Protein AF-A0A938TC46-F1 (afdb_monomer_lite)

pLDDT: mean 76.19, std 16.04, range [25.31, 95.25]

Sequence (227 aa):
MLHRVAMEDQAMTGIHCSDNRPDPPVTYDVRPIGWVRCDQQWPFDAPRQPGLLDNRATIEILPLYSQALTGLEEFSRIWIVFVFHNATEKLVIRPPRLASGSVGAFASRSPHRPNRLGISSVRLAFLAEQGVLGFLGFLRHQLSFLPDDTERKRVEKAGDREWVISYRTWRCRYTVDFENRICSVTDVFSGWNAAELGEGSEDPWEDKALHREYCRRFTSSTGDTKE

Radius of gyration: 22.85 Å; chains: 1; bounding box: 59×42×71 Å

Structure (mmCIF, N/CA/C/O backbone):
data_AF-A0A938TC46-F1
#
_entry.id   AF-A0A938TC46-F1
#
loop_
_atom_site.group_PDB
_atom_site.id
_atom_site.type_symbol
_atom_site.label_atom_id
_atom_site.label_alt_id
_atom_site.label_comp_id
_atom_site.label_asym_id
_atom_site.label_entity_id
_atom_site.label_seq_id
_atom_site.pdbx_PDB_ins_code
_atom_site.Cartn_x
_atom_site.Cartn_y
_atom_site.Cartn_z
_atom_site.occupancy
_atom_site.B_iso_or_equiv
_atom_site.auth_seq_id
_atom_site.auth_comp_id
_atom_site.auth_asym_id
_atom_site.auth_atom_id
_atom_site.pdbx_PDB_model_num
ATOM 1 N N . MET A 1 1 ? 21.355 -7.481 -35.649 1.00 56.41 1 MET A N 1
ATOM 2 C CA . MET A 1 1 ? 21.708 -8.808 -35.092 1.00 56.41 1 MET A CA 1
ATOM 3 C C . MET A 1 1 ? 20.986 -8.958 -33.759 1.00 56.41 1 MET A C 1
ATOM 5 O O . MET A 1 1 ? 20.966 -7.996 -33.004 1.00 56.41 1 MET A O 1
ATOM 9 N N . LEU A 1 2 ? 20.331 -10.094 -33.501 1.00 69.56 2 LEU A N 1
ATOM 10 C CA . LEU A 1 2 ? 19.609 -10.344 -32.246 1.00 69.56 2 LEU A CA 1
ATOM 11 C C . LEU A 1 2 ? 20.536 -11.025 -31.235 1.00 69.56 2 LEU A C 1
ATOM 13 O O . LEU A 1 2 ? 21.235 -11.972 -31.589 1.00 69.56 2 LEU A O 1
ATOM 17 N N . HIS A 1 3 ? 20.493 -10.587 -29.979 1.00 75.81 3 HIS A N 1
ATOM 18 C CA . HIS A 1 3 ? 21.207 -11.229 -28.876 1.00 75.81 3 HIS A CA 1
ATOM 19 C C . HIS A 1 3 ? 20.243 -12.143 -28.109 1.00 75.81 3 HIS A C 1
ATOM 21 O O . HIS A 1 3 ? 19.130 -11.731 -27.782 1.00 75.81 3 HIS A O 1
ATOM 27 N N . ARG A 1 4 ? 20.644 -13.395 -27.855 1.00 75.75 4 ARG A N 1
ATOM 28 C CA . ARG A 1 4 ? 19.852 -14.392 -27.115 1.00 75.75 4 ARG A CA 1
ATOM 29 C C . ARG A 1 4 ? 20.537 -14.702 -25.786 1.00 75.75 4 ARG A C 1
ATOM 31 O O . ARG A 1 4 ? 21.753 -14.855 -25.754 1.00 75.75 4 ARG A O 1
ATOM 38 N N . VAL A 1 5 ? 19.750 -14.813 -24.721 1.00 72.38 5 VAL A N 1
ATOM 39 C CA . VAL A 1 5 ? 20.200 -15.250 -23.393 1.00 72.38 5 VAL A CA 1
ATOM 40 C C . VAL A 1 5 ? 19.374 -16.478 -23.034 1.00 72.38 5 VAL A C 1
ATOM 42 O O . VAL A 1 5 ? 18.147 -16.399 -23.036 1.00 72.38 5 VAL A O 1
ATOM 45 N N . ALA A 1 6 ? 20.032 -17.612 -22.798 1.00 75.31 6 ALA A N 1
ATOM 46 C CA . ALA A 1 6 ? 19.359 -18.812 -22.315 1.00 75.31 6 ALA A CA 1
ATOM 47 C C . ALA A 1 6 ? 18.966 -18.613 -20.844 1.00 75.31 6 ALA A C 1
ATOM 49 O O . ALA A 1 6 ? 19.738 -18.047 -20.070 1.00 75.31 6 ALA A O 1
ATOM 50 N N . MET A 1 7 ? 17.762 -19.045 -20.478 1.00 70.38 7 MET A N 1
ATOM 51 C CA . MET A 1 7 ? 17.242 -18.978 -19.113 1.00 70.38 7 MET A CA 1
ATOM 52 C C . MET A 1 7 ? 16.751 -20.369 -18.713 1.00 70.38 7 MET A C 1
ATOM 54 O O . MET A 1 7 ? 16.071 -21.022 -19.501 1.00 70.38 7 MET A O 1
ATOM 58 N N . GLU A 1 8 ? 17.083 -20.796 -17.498 1.00 65.81 8 GLU A N 1
ATOM 59 C CA . GLU A 1 8 ? 16.602 -22.036 -16.887 1.00 65.81 8 GLU A CA 1
ATOM 60 C C . GLU A 1 8 ? 15.893 -21.661 -15.585 1.00 65.81 8 GLU A C 1
ATOM 62 O O . GLU A 1 8 ? 16.534 -21.214 -14.637 1.00 65.81 8 GLU A O 1
ATOM 67 N N . ASP A 1 9 ? 14.564 -21.773 -15.553 1.00 60.62 9 ASP A N 1
ATOM 68 C CA . ASP A 1 9 ? 13.786 -21.562 -14.331 1.00 60.62 9 ASP A CA 1
ATOM 69 C C . ASP A 1 9 ? 12.471 -22.356 -14.382 1.00 60.62 9 ASP A C 1
ATOM 71 O O . ASP A 1 9 ? 11.787 -22.396 -15.407 1.00 60.62 9 ASP A O 1
ATOM 75 N N . GLN A 1 10 ? 12.106 -22.970 -13.255 1.00 53.16 10 GLN A N 1
ATOM 76 C CA . GLN A 1 10 ? 10.830 -23.661 -13.056 1.00 53.16 10 GLN A CA 1
ATOM 77 C C . GLN A 1 10 ? 9.651 -22.683 -12.870 1.00 53.16 10 GLN A C 1
ATOM 79 O O . GLN A 1 10 ? 8.497 -23.103 -12.922 1.00 53.16 10 GLN A O 1
ATOM 84 N N . ALA A 1 11 ? 9.914 -21.382 -12.692 1.00 55.09 11 ALA A N 1
ATOM 85 C CA . ALA A 1 11 ? 8.907 -20.345 -12.448 1.00 55.09 11 ALA A CA 1
ATOM 86 C C . ALA A 1 11 ? 8.342 -19.650 -13.712 1.00 55.09 11 ALA A C 1
ATOM 88 O O . ALA A 1 11 ? 7.563 -18.702 -13.589 1.00 55.09 11 ALA A O 1
ATOM 89 N N . MET A 1 12 ? 8.687 -20.109 -14.925 1.00 57.91 12 MET A N 1
ATOM 90 C CA . MET A 1 12 ? 8.234 -19.560 -16.223 1.00 57.91 12 MET A CA 1
ATOM 91 C C . MET A 1 12 ? 6.750 -19.869 -16.530 1.00 57.91 12 MET A C 1
ATOM 93 O O . MET A 1 12 ? 6.405 -20.436 -17.565 1.00 57.91 12 MET A O 1
ATOM 97 N N . THR A 1 13 ? 5.844 -19.521 -15.620 1.00 55.53 13 THR A N 1
ATOM 98 C CA . THR A 1 13 ? 4.399 -19.751 -15.773 1.00 55.53 13 THR A CA 1
ATOM 99 C C . THR A 1 13 ? 3.736 -18.596 -16.536 1.00 55.53 13 THR A C 1
ATOM 101 O O . THR A 1 13 ? 4.059 -17.430 -16.324 1.00 55.53 13 THR A O 1
ATOM 104 N N . GLY A 1 14 ? 2.827 -18.905 -17.469 1.00 56.69 14 GLY A N 1
ATOM 105 C CA . GLY A 1 14 ? 2.045 -17.904 -18.218 1.00 56.69 14 GLY A CA 1
ATOM 106 C C . GLY A 1 14 ? 2.754 -17.209 -19.393 1.00 56.69 14 GLY A C 1
ATOM 107 O O . GLY A 1 14 ? 2.145 -16.373 -20.058 1.00 56.69 14 GLY A O 1
ATOM 108 N N . ILE A 1 15 ? 4.013 -17.548 -19.694 1.00 68.31 15 ILE A N 1
ATOM 109 C CA . ILE A 1 15 ? 4.722 -17.039 -20.878 1.00 68.31 15 ILE A CA 1
ATOM 110 C C . ILE A 1 15 ? 4.418 -17.953 -22.068 1.00 68.31 15 ILE A C 1
ATOM 112 O O . ILE A 1 15 ? 4.899 -19.082 -22.138 1.00 68.31 15 ILE A O 1
ATOM 116 N N . HIS A 1 16 ? 3.635 -17.458 -23.026 1.00 64.00 16 HIS A N 1
ATOM 117 C CA . HIS A 1 16 ? 3.401 -18.152 -24.291 1.00 64.00 16 HIS A CA 1
ATOM 118 C C . HIS A 1 16 ? 4.479 -17.779 -25.310 1.00 64.00 16 HIS A C 1
ATOM 120 O O . HIS A 1 16 ? 4.561 -16.638 -25.769 1.00 64.00 16 HIS A O 1
ATOM 126 N N . CYS A 1 17 ? 5.297 -18.756 -25.692 1.00 65.50 17 CYS A N 1
ATOM 127 C CA . CYS A 1 17 ? 6.233 -18.604 -26.796 1.00 65.50 17 CYS A CA 1
ATOM 128 C C . CYS A 1 17 ? 5.471 -18.737 -28.118 1.00 65.50 17 CYS A C 1
ATOM 130 O O . CYS A 1 17 ? 4.933 -19.800 -28.417 1.00 65.50 17 CYS A O 1
ATOM 132 N N . SER A 1 18 ? 5.436 -17.666 -28.910 1.00 66.50 18 SER A N 1
ATOM 133 C CA . SER A 1 18 ? 5.064 -17.749 -30.322 1.00 66.50 18 SER A CA 1
ATOM 134 C C . SER A 1 18 ? 6.284 -17.436 -31.179 1.00 66.50 18 SER A C 1
ATOM 136 O O . SER A 1 18 ? 7.048 -16.511 -30.885 1.00 66.50 18 SER A O 1
ATOM 138 N N . ASP A 1 19 ? 6.468 -18.209 -32.246 1.00 65.94 19 ASP A N 1
ATOM 139 C CA . ASP A 1 19 ? 7.528 -17.959 -33.227 1.00 65.94 19 ASP A CA 1
ATOM 140 C C . ASP A 1 19 ? 7.218 -16.740 -34.109 1.00 65.94 19 ASP A C 1
ATOM 142 O O . ASP A 1 19 ? 8.100 -16.211 -34.788 1.00 65.94 19 ASP A O 1
ATOM 146 N N . ASN A 1 20 ? 5.976 -16.248 -34.062 1.00 67.38 20 ASN A N 1
ATOM 147 C CA . ASN A 1 20 ? 5.504 -15.142 -34.875 1.00 67.38 20 ASN A CA 1
ATOM 148 C C . ASN A 1 20 ? 5.781 -13.805 -34.174 1.00 67.38 20 ASN A C 1
ATOM 150 O O . ASN A 1 20 ? 4.955 -13.273 -33.432 1.00 67.38 20 ASN A O 1
ATOM 154 N N . ARG A 1 21 ? 6.990 -13.276 -34.377 1.00 68.56 21 ARG A N 1
ATOM 155 C CA . ARG A 1 21 ? 7.379 -11.961 -33.857 1.00 68.56 21 ARG A CA 1
ATOM 156 C C . ARG A 1 21 ? 6.932 -10.874 -34.833 1.00 68.56 21 ARG A C 1
ATOM 158 O O . ARG A 1 21 ? 7.340 -10.934 -35.991 1.00 68.56 21 ARG A O 1
ATOM 165 N N . PRO A 1 22 ? 6.155 -9.874 -34.389 1.00 72.00 22 PRO A N 1
ATOM 166 C CA . PRO A 1 22 ? 5.849 -8.720 -35.221 1.00 72.00 22 PRO A CA 1
ATOM 167 C C . PRO A 1 22 ? 7.138 -8.006 -35.649 1.00 72.00 22 PRO A C 1
ATOM 169 O O . PRO A 1 22 ? 7.991 -7.720 -34.803 1.00 72.00 22 PRO A O 1
ATOM 172 N N . ASP A 1 23 ? 7.262 -7.722 -36.945 1.00 78.25 23 ASP A N 1
ATOM 173 C CA . ASP A 1 23 ? 8.303 -6.871 -37.524 1.00 78.25 23 ASP A CA 1
ATOM 174 C C . ASP A 1 23 ? 7.618 -5.798 -38.396 1.00 78.25 23 ASP A C 1
ATOM 176 O O . ASP A 1 23 ? 6.956 -6.158 -39.375 1.00 78.25 23 ASP A O 1
ATOM 180 N N . PRO A 1 24 ? 7.685 -4.500 -38.039 1.00 81.38 24 PRO A N 1
ATOM 181 C CA . PRO A 1 24 ? 8.438 -3.923 -36.924 1.00 81.38 24 PRO A CA 1
ATOM 182 C C . PRO A 1 24 ? 7.874 -4.293 -35.537 1.00 81.38 24 PRO A C 1
ATOM 184 O O . PRO A 1 24 ? 6.719 -4.718 -35.424 1.00 81.38 24 PRO A O 1
ATOM 187 N N . PRO A 1 25 ? 8.665 -4.109 -34.459 1.00 81.88 25 PRO A N 1
ATOM 188 C CA . PRO A 1 25 ? 8.194 -4.308 -33.094 1.00 81.88 25 PRO A CA 1
ATOM 189 C C . PRO A 1 25 ? 6.938 -3.481 -32.810 1.00 81.88 25 PRO A C 1
ATOM 191 O O . PRO A 1 25 ? 6.885 -2.288 -33.109 1.00 81.88 25 PRO A O 1
ATOM 194 N N . VAL A 1 26 ? 5.940 -4.108 -32.189 1.00 84.81 26 VAL A N 1
ATOM 195 C CA . VAL A 1 26 ? 4.721 -3.420 -31.755 1.00 84.81 26 VAL A CA 1
ATOM 196 C C . VAL A 1 26 ? 5.005 -2.645 -30.471 1.00 84.81 26 VAL A C 1
ATOM 198 O O . VAL A 1 26 ? 5.507 -3.204 -29.493 1.00 84.81 26 VAL A O 1
ATOM 201 N N . THR A 1 27 ? 4.648 -1.363 -30.469 1.00 87.38 27 THR A N 1
ATOM 202 C CA . THR A 1 27 ? 4.634 -0.532 -29.262 1.00 87.38 27 THR A CA 1
ATOM 203 C C . THR A 1 27 ? 3.353 -0.788 -28.476 1.00 87.38 27 THR A C 1
ATOM 205 O O . THR A 1 27 ? 2.265 -0.820 -29.047 1.00 87.38 27 THR A O 1
ATOM 208 N N . TYR A 1 28 ? 3.484 -0.932 -27.158 1.00 88.00 28 TYR A N 1
ATOM 209 C CA . TYR A 1 28 ? 2.355 -1.055 -26.242 1.00 88.00 28 TYR A CA 1
ATOM 210 C C . TYR A 1 28 ? 2.278 0.175 -25.343 1.00 88.00 28 TYR A C 1
ATOM 212 O O . TYR A 1 28 ? 3.249 0.511 -24.661 1.00 88.00 28 TYR A O 1
ATOM 220 N N . ASP A 1 29 ? 1.110 0.808 -25.306 1.00 90.31 29 ASP A N 1
ATOM 221 C CA . ASP A 1 29 ? 0.848 1.923 -24.402 1.00 90.31 29 ASP A CA 1
ATOM 222 C C . ASP A 1 29 ? 0.466 1.412 -23.011 1.00 90.31 29 ASP A C 1
ATOM 224 O O . ASP A 1 29 ? -0.471 0.628 -22.848 1.00 90.31 29 ASP A O 1
ATOM 228 N N . VAL A 1 30 ? 1.162 1.902 -21.984 1.00 89.88 30 VAL A N 1
ATOM 229 C CA . VAL A 1 30 ? 0.834 1.618 -20.582 1.00 89.88 30 VAL A CA 1
ATOM 230 C C . VAL A 1 30 ? 0.002 2.768 -20.032 1.00 89.88 30 VAL A C 1
ATOM 232 O O . VAL A 1 30 ? 0.510 3.867 -19.809 1.00 89.88 30 VAL A O 1
ATOM 235 N N . ARG A 1 31 ? -1.287 2.514 -19.794 1.00 91.81 31 ARG A N 1
ATOM 236 C CA . ARG A 1 31 ? -2.187 3.479 -19.149 1.00 91.81 31 ARG A CA 1
ATOM 237 C C . ARG A 1 31 ? -2.123 3.308 -17.628 1.00 91.81 31 ARG A C 1
ATOM 239 O O . ARG A 1 31 ? -2.241 2.176 -17.158 1.00 91.81 31 ARG A O 1
ATOM 246 N N . PRO A 1 32 ? -1.943 4.386 -16.847 1.00 91.94 32 PRO A N 1
ATOM 247 C CA . PRO A 1 32 ? -1.925 4.279 -15.394 1.00 91.94 32 PRO A CA 1
ATOM 248 C C . PRO A 1 32 ? -3.291 3.822 -14.867 1.00 91.94 32 PRO A C 1
ATOM 250 O O . PRO A 1 32 ? -4.334 4.293 -15.322 1.00 91.94 32 PRO A O 1
ATOM 253 N N . ILE A 1 33 ? -3.270 2.922 -13.883 1.00 91.56 33 ILE A N 1
ATOM 254 C CA . ILE A 1 33 ? -4.470 2.449 -13.168 1.00 91.56 33 ILE A CA 1
ATOM 255 C C . ILE A 1 33 ? -4.638 3.107 -11.794 1.00 91.56 33 ILE A C 1
ATOM 257 O O . ILE A 1 33 ? -5.634 2.883 -11.110 1.00 91.56 33 ILE A O 1
ATOM 261 N N . GLY A 1 34 ? -3.658 3.909 -11.386 1.00 87.88 34 GLY A N 1
ATOM 262 C CA . GLY A 1 34 ? -3.576 4.494 -10.062 1.00 87.88 34 GLY A CA 1
ATOM 263 C C . GLY A 1 34 ? -2.221 5.139 -9.789 1.00 87.88 34 GLY A C 1
ATOM 264 O O . GLY A 1 34 ? -1.354 5.181 -10.668 1.00 87.88 34 GLY A O 1
ATOM 265 N N . TRP A 1 35 ? -2.039 5.607 -8.556 1.00 86.50 35 TRP A N 1
ATOM 266 C CA . TRP A 1 35 ? -0.830 6.277 -8.085 1.00 86.50 35 TRP A CA 1
ATOM 267 C C . TRP A 1 35 ? -0.355 5.711 -6.755 1.00 86.50 35 TRP A C 1
ATOM 269 O O . TRP A 1 35 ? -1.147 5.336 -5.898 1.00 86.50 35 TRP A O 1
ATOM 279 N N . VAL A 1 36 ? 0.963 5.691 -6.576 1.00 83.25 36 VAL A N 1
ATOM 280 C CA . VAL A 1 36 ? 1.577 5.422 -5.275 1.00 83.25 36 VAL A CA 1
ATOM 281 C C . VAL A 1 36 ? 1.713 6.751 -4.535 1.00 83.25 36 VAL A C 1
ATOM 283 O O . VAL A 1 36 ? 2.288 7.700 -5.070 1.00 83.25 36 VAL A O 1
ATOM 286 N N . ARG A 1 37 ? 1.196 6.812 -3.309 1.00 77.88 37 ARG A N 1
ATOM 287 C CA . ARG A 1 37 ? 1.385 7.903 -2.350 1.00 77.88 37 ARG A CA 1
ATOM 288 C C . ARG A 1 37 ? 2.295 7.429 -1.235 1.00 77.88 37 ARG A C 1
ATOM 290 O O . ARG A 1 37 ? 2.052 6.377 -0.656 1.00 77.88 37 ARG A O 1
ATOM 297 N N . CYS A 1 38 ? 3.331 8.194 -0.945 1.00 71.62 38 CYS A N 1
ATOM 298 C CA . CYS A 1 38 ? 4.243 7.947 0.164 1.00 71.62 38 CYS A CA 1
ATOM 299 C C . CYS A 1 38 ? 4.907 9.266 0.555 1.00 71.62 38 CYS A C 1
ATOM 301 O O . CYS A 1 38 ? 4.973 10.184 -0.266 1.00 71.62 38 CYS A O 1
ATOM 303 N N . ASP A 1 39 ? 5.437 9.336 1.773 1.00 65.50 39 ASP A N 1
ATOM 304 C CA . ASP A 1 39 ? 6.082 10.547 2.302 1.00 65.50 39 ASP A CA 1
ATOM 305 C C . ASP A 1 39 ? 7.484 10.791 1.714 1.00 65.50 39 ASP A C 1
ATOM 307 O O . ASP A 1 39 ? 8.137 11.796 1.992 1.00 65.50 39 ASP A O 1
ATOM 311 N N . GLN A 1 40 ? 7.959 9.882 0.861 1.00 62.75 40 GLN A N 1
ATOM 312 C CA . GLN A 1 40 ? 9.264 9.960 0.212 1.00 62.75 40 GLN A CA 1
ATOM 313 C C . GLN A 1 40 ? 9.200 10.948 -0.956 1.00 62.75 40 GLN A C 1
ATOM 315 O O . GLN A 1 40 ? 8.719 10.627 -2.044 1.00 62.75 40 GLN A O 1
ATOM 320 N N . GLN A 1 41 ? 9.710 12.158 -0.737 1.00 48.78 41 GLN A N 1
ATOM 321 C CA . GLN A 1 41 ? 9.694 13.222 -1.744 1.00 48.78 41 GLN A CA 1
ATOM 322 C C . GLN A 1 41 ? 10.832 13.098 -2.771 1.00 48.78 41 GLN A C 1
ATOM 324 O O . GLN A 1 41 ? 10.699 13.613 -3.883 1.00 48.78 41 GLN A O 1
ATOM 329 N N . TRP A 1 42 ? 11.919 12.374 -2.458 1.00 45.91 42 TRP A N 1
ATOM 330 C CA . TRP A 1 42 ? 13.084 12.26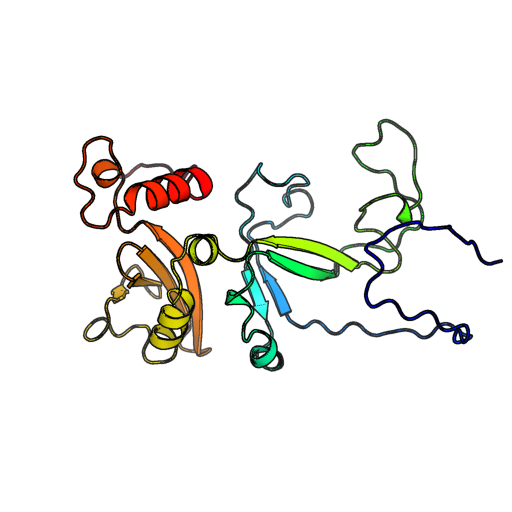6 -3.345 1.00 45.91 42 TRP A CA 1
ATOM 331 C C . TRP A 1 42 ? 13.516 10.817 -3.647 1.00 45.91 42 TRP A C 1
ATOM 333 O O . TRP A 1 42 ? 13.442 9.941 -2.787 1.00 45.91 42 TRP A O 1
ATOM 343 N N . PRO A 1 43 ? 14.084 10.532 -4.844 1.00 51.16 43 PRO A N 1
ATOM 344 C CA . PRO A 1 43 ? 14.605 9.202 -5.215 1.00 51.16 43 PRO A CA 1
ATOM 345 C C . PRO A 1 43 ? 15.739 8.663 -4.321 1.00 51.16 43 PRO A C 1
ATOM 347 O O . PRO A 1 43 ? 16.166 7.513 -4.478 1.00 51.16 43 PRO A O 1
ATOM 350 N N . PHE A 1 44 ? 16.295 9.512 -3.452 1.00 47.12 44 PHE A N 1
ATOM 351 C CA . PHE A 1 44 ? 17.289 9.148 -2.443 1.00 47.12 44 PHE A CA 1
ATOM 352 C C . PHE A 1 44 ? 16.664 8.788 -1.088 1.00 47.12 44 PHE A C 1
ATOM 354 O O . PHE A 1 44 ? 17.323 8.073 -0.335 1.00 47.12 44 PHE A O 1
ATOM 361 N N . ASP A 1 45 ? 15.411 9.185 -0.843 1.00 41.06 45 ASP A N 1
ATOM 362 C CA . ASP A 1 45 ? 14.657 8.916 0.389 1.00 41.06 45 ASP A CA 1
ATOM 363 C C . ASP A 1 45 ? 13.906 7.584 0.332 1.00 41.06 45 ASP A C 1
ATOM 365 O O . ASP A 1 45 ? 13.646 6.976 1.365 1.00 41.06 45 ASP A O 1
ATOM 369 N N . ALA A 1 46 ? 13.596 7.086 -0.871 1.00 50.25 46 ALA A N 1
ATOM 370 C CA . ALA A 1 46 ? 13.114 5.721 -1.044 1.00 50.25 46 ALA A CA 1
ATOM 371 C C . ALA A 1 46 ? 14.240 4.740 -0.661 1.00 50.25 46 ALA A C 1
ATOM 373 O O . ALA A 1 46 ? 15.269 4.669 -1.354 1.00 50.25 46 ALA A O 1
ATOM 374 N N . PRO A 1 47 ? 14.103 3.962 0.425 1.00 48.09 47 PRO A N 1
ATOM 375 C CA . PRO A 1 47 ? 15.197 3.142 0.887 1.00 48.09 47 PRO A CA 1
ATOM 376 C C . PRO A 1 47 ? 15.438 2.004 -0.087 1.00 48.09 47 PRO A C 1
ATOM 378 O O . PRO A 1 47 ? 14.561 1.250 -0.505 1.00 48.09 47 PRO A O 1
ATOM 381 N N . ARG A 1 48 ? 16.714 1.846 -0.420 1.00 52.47 48 ARG A N 1
ATOM 382 C CA . ARG A 1 48 ? 17.207 0.809 -1.331 1.00 52.47 48 ARG A CA 1
ATOM 383 C C . ARG A 1 48 ? 17.358 -0.553 -0.625 1.00 52.47 48 ARG A C 1
ATOM 385 O O . ARG A 1 48 ? 17.954 -1.475 -1.196 1.00 52.47 48 ARG A O 1
ATOM 392 N N . GLN A 1 49 ? 16.859 -0.659 0.613 1.00 44.44 49 GLN A N 1
ATOM 393 C CA . GLN A 1 49 ? 16.788 -1.845 1.472 1.00 44.44 49 GLN A CA 1
ATOM 394 C C . GLN A 1 49 ? 15.441 -1.870 2.227 1.00 44.44 49 GLN A C 1
ATOM 396 O O . GLN A 1 49 ? 15.100 -0.876 2.867 1.00 44.44 49 GLN A O 1
ATOM 401 N N . PRO A 1 50 ? 14.686 -2.984 2.196 1.00 40.44 50 PRO A N 1
ATOM 402 C CA . PRO A 1 50 ? 13.526 -3.169 3.067 1.00 40.44 50 PRO A CA 1
ATOM 403 C C . PRO A 1 50 ? 13.957 -3.142 4.544 1.00 40.44 50 PRO A C 1
ATOM 405 O O . PRO A 1 50 ? 14.882 -3.864 4.906 1.00 40.44 50 PRO A O 1
ATOM 408 N N . GLY A 1 51 ? 13.287 -2.342 5.383 1.00 39.47 51 GLY A N 1
ATOM 409 C CA . GLY A 1 51 ? 13.408 -2.410 6.850 1.00 39.47 51 GLY A CA 1
ATOM 410 C C . GLY A 1 51 ? 14.218 -1.315 7.559 1.00 39.47 51 GLY A C 1
ATOM 411 O O . GLY A 1 51 ? 14.363 -1.407 8.770 1.00 39.47 51 GLY A O 1
ATOM 412 N N . LEU A 1 52 ? 14.736 -0.297 6.856 1.00 38.31 52 LEU A N 1
ATOM 413 C CA . LEU A 1 52 ? 15.549 0.770 7.479 1.00 38.31 52 LEU A CA 1
ATOM 414 C C . LEU A 1 52 ? 14.762 2.057 7.819 1.00 38.31 52 LEU A C 1
ATOM 416 O O . LEU A 1 52 ? 15.254 2.882 8.578 1.00 38.31 52 LEU A O 1
ATOM 420 N N . LEU A 1 53 ? 13.558 2.227 7.261 1.00 43.84 53 LEU A N 1
ATOM 421 C CA . LEU A 1 53 ? 12.647 3.368 7.458 1.00 43.84 53 LEU A CA 1
ATOM 422 C C . LEU A 1 53 ? 11.188 2.882 7.351 1.00 43.84 53 LEU A C 1
ATOM 424 O O . LEU A 1 53 ? 10.943 1.857 6.700 1.00 43.84 53 LEU A O 1
ATOM 428 N N . ASP A 1 54 ? 10.239 3.605 7.957 1.00 52.19 54 ASP A N 1
ATOM 429 C CA . ASP A 1 54 ? 8.796 3.350 7.815 1.00 52.19 54 ASP A CA 1
ATOM 430 C C . ASP A 1 54 ? 8.347 3.699 6.384 1.00 52.19 54 ASP A C 1
ATOM 432 O O . ASP A 1 54 ? 8.068 4.844 6.049 1.00 52.19 54 ASP A O 1
ATOM 436 N N . ASN A 1 55 ? 8.362 2.707 5.489 1.00 56.66 55 ASN A N 1
ATOM 437 C CA . ASN A 1 55 ? 8.058 2.886 4.060 1.00 56.66 55 ASN A CA 1
ATOM 438 C C . ASN A 1 55 ? 6.607 2.560 3.758 1.00 56.66 55 ASN A C 1
ATOM 440 O O . ASN A 1 55 ? 6.307 1.754 2.870 1.00 56.66 55 ASN A O 1
ATOM 444 N N . ARG A 1 56 ? 5.709 3.143 4.544 1.00 64.06 56 ARG A N 1
ATOM 445 C CA . ARG A 1 56 ? 4.285 3.046 4.270 1.00 64.06 56 ARG A CA 1
ATOM 446 C C . ARG A 1 56 ? 3.992 3.805 2.986 1.00 64.06 56 ARG A C 1
ATOM 448 O O . ARG A 1 56 ? 4.457 4.921 2.765 1.00 64.06 56 ARG A O 1
ATOM 455 N N . ALA A 1 57 ? 3.241 3.151 2.117 1.00 68.19 57 ALA A N 1
ATOM 456 C CA . ALA A 1 57 ? 2.746 3.746 0.899 1.00 68.19 57 ALA A CA 1
ATOM 457 C C . ALA A 1 57 ? 1.306 3.294 0.691 1.00 68.19 57 ALA A C 1
ATOM 459 O O . ALA A 1 57 ? 0.974 2.127 0.911 1.00 68.19 57 ALA A O 1
ATOM 460 N N . THR A 1 58 ? 0.475 4.215 0.233 1.00 71.12 58 THR A N 1
ATOM 461 C CA . THR A 1 58 ? -0.899 3.946 -0.176 1.00 71.12 58 THR A CA 1
ATOM 462 C C . THR A 1 58 ? -0.943 3.873 -1.693 1.00 71.12 58 THR A C 1
ATOM 464 O O . THR A 1 58 ? -0.287 4.655 -2.380 1.00 71.12 58 THR A O 1
ATOM 467 N N . ILE A 1 59 ? -1.709 2.930 -2.237 1.00 79.12 59 ILE A N 1
ATOM 468 C CA . ILE A 1 59 ? -1.959 2.852 -3.677 1.00 79.12 59 ILE A CA 1
ATOM 469 C C . ILE A 1 59 ? -3.374 3.360 -3.923 1.00 79.12 59 ILE A C 1
ATOM 471 O O . ILE A 1 59 ? -4.349 2.708 -3.558 1.00 79.12 59 ILE A O 1
ATOM 475 N N . GLU A 1 60 ? -3.479 4.527 -4.543 1.00 78.25 60 GLU A N 1
ATOM 476 C CA . GLU A 1 60 ? -4.744 5.100 -4.988 1.00 78.25 60 GLU A CA 1
ATOM 477 C C . GLU A 1 60 ? -5.109 4.491 -6.336 1.00 78.25 60 GLU A C 1
ATOM 479 O O . GLU A 1 60 ? -4.453 4.770 -7.337 1.00 78.25 60 GLU A O 1
ATOM 484 N N . ILE A 1 61 ? -6.146 3.659 -6.378 1.00 80.94 61 ILE A N 1
ATOM 485 C CA . ILE A 1 61 ? -6.636 3.054 -7.619 1.00 80.94 61 ILE A CA 1
ATOM 486 C C . ILE A 1 61 ? -7.744 3.925 -8.200 1.00 80.94 61 ILE A C 1
ATOM 488 O O . ILE A 1 61 ? -8.647 4.363 -7.487 1.00 80.94 61 ILE A O 1
ATOM 492 N N . LEU A 1 62 ? -7.683 4.172 -9.509 1.00 74.62 62 LEU A N 1
ATOM 493 C CA . LEU A 1 62 ? -8.713 4.930 -10.210 1.00 74.62 62 LEU A CA 1
ATOM 494 C C . LEU A 1 62 ? -10.082 4.243 -10.047 1.00 74.62 62 LEU A C 1
ATOM 496 O O . LEU A 1 62 ? -10.165 3.025 -10.237 1.00 74.62 62 LEU A O 1
ATOM 500 N N . PRO A 1 63 ? -11.173 4.995 -9.787 1.00 70.75 63 PRO A N 1
ATOM 501 C CA . PRO A 1 63 ? -12.490 4.417 -9.499 1.00 70.75 63 PRO A CA 1
ATOM 502 C C . PRO A 1 63 ? -12.985 3.402 -10.537 1.00 70.75 63 PRO A C 1
ATOM 504 O O . PRO A 1 63 ? -13.624 2.412 -10.178 1.00 70.75 63 PRO A O 1
ATOM 507 N N . LEU A 1 64 ? -12.639 3.604 -11.813 1.00 83.25 64 LEU A N 1
ATOM 508 C CA . LEU A 1 64 ? -13.036 2.732 -12.922 1.00 83.25 64 LEU A CA 1
ATOM 509 C C . LEU A 1 64 ? -12.482 1.297 -12.812 1.00 83.25 64 LEU A C 1
ATOM 511 O O . LEU A 1 64 ? -13.049 0.384 -13.400 1.00 83.25 64 LEU A O 1
ATOM 515 N N . TYR A 1 65 ? -11.402 1.092 -12.049 1.00 78.56 65 TYR A N 1
ATOM 516 C CA . TYR A 1 65 ? -10.790 -0.220 -11.815 1.00 78.56 65 TYR A CA 1
ATOM 517 C C . TYR A 1 65 ? -11.123 -0.800 -10.431 1.00 78.56 65 TYR A C 1
ATOM 519 O O . TYR A 1 65 ? -10.610 -1.859 -10.082 1.00 78.56 65 TYR A O 1
ATOM 527 N N . SER A 1 66 ? -11.975 -0.146 -9.633 1.00 70.00 66 SER A N 1
ATOM 528 C CA . SER A 1 66 ? -12.278 -0.557 -8.249 1.00 70.00 66 SER A CA 1
ATOM 529 C C . SER A 1 66 ? -12.763 -2.007 -8.120 1.00 70.00 66 SER A C 1
ATOM 531 O O . SER A 1 66 ? -12.372 -2.701 -7.185 1.00 70.00 66 SER A O 1
ATOM 533 N N . GLN A 1 67 ? -13.547 -2.502 -9.085 1.00 65.88 67 GLN A N 1
ATOM 534 C CA . GLN A 1 67 ? -14.028 -3.888 -9.091 1.00 65.88 67 GLN A CA 1
ATOM 535 C C . GLN A 1 67 ? -12.881 -4.914 -9.130 1.00 65.88 67 GLN A C 1
ATOM 537 O O . GLN A 1 67 ? -13.014 -5.994 -8.552 1.00 65.88 67 GLN A O 1
ATOM 542 N N . ALA A 1 68 ? -11.743 -4.572 -9.745 1.00 72.38 68 ALA A N 1
ATOM 543 C CA . ALA A 1 68 ? -10.574 -5.446 -9.842 1.00 72.38 68 ALA A CA 1
ATOM 544 C C . ALA A 1 68 ? -9.854 -5.667 -8.497 1.00 72.38 68 ALA A C 1
ATOM 546 O O . ALA A 1 68 ? -8.972 -6.515 -8.417 1.00 72.38 68 ALA A O 1
ATOM 547 N N . LEU A 1 69 ? -10.229 -4.934 -7.441 1.00 68.94 69 LEU A N 1
ATOM 548 C CA . LEU A 1 69 ? -9.712 -5.128 -6.082 1.00 68.94 69 LEU A CA 1
ATOM 549 C C . LEU A 1 69 ? -10.462 -6.212 -5.295 1.00 68.94 69 LEU A C 1
ATOM 551 O O . LEU A 1 69 ? -10.094 -6.502 -4.162 1.00 68.94 69 LEU A O 1
ATOM 555 N N . THR A 1 70 ? -11.521 -6.796 -5.858 1.00 68.88 70 THR A N 1
ATOM 556 C CA . THR A 1 70 ? -12.310 -7.839 -5.186 1.00 68.88 70 THR A CA 1
ATOM 557 C C . THR A 1 70 ? -11.453 -9.077 -4.904 1.00 68.88 70 THR A C 1
ATOM 559 O O . THR A 1 70 ? -10.857 -9.622 -5.830 1.00 68.88 70 THR A O 1
ATOM 562 N N . GLY A 1 71 ? -11.414 -9.533 -3.646 1.00 61.41 71 GLY A N 1
ATOM 563 C CA . GLY A 1 71 ? -10.651 -10.715 -3.223 1.00 61.41 71 GLY A CA 1
ATOM 564 C C . GLY A 1 71 ? -9.160 -10.445 -3.001 1.00 61.41 71 GLY A C 1
ATOM 565 O O . GLY A 1 71 ? -8.414 -11.349 -2.632 1.00 61.41 71 GLY A O 1
ATOM 566 N N . LEU A 1 72 ? -8.701 -9.202 -3.191 1.00 63.81 72 LEU A N 1
ATOM 567 C CA . LEU A 1 72 ? -7.312 -8.815 -2.945 1.00 63.81 72 LEU A CA 1
ATOM 568 C C . LEU A 1 72 ? -6.922 -9.040 -1.474 1.00 63.81 72 LEU A C 1
ATOM 570 O O . LEU A 1 72 ? -5.783 -9.390 -1.181 1.00 63.81 72 LEU A O 1
ATOM 574 N N . GLU A 1 73 ? -7.878 -8.889 -0.558 1.00 61.34 73 GLU A N 1
ATOM 575 C CA . GLU A 1 73 ? -7.744 -9.106 0.884 1.00 61.34 73 GLU A CA 1
ATOM 576 C C . GLU A 1 73 ? -7.407 -10.550 1.293 1.00 61.34 73 GLU A C 1
ATOM 578 O O . GLU A 1 73 ? -6.969 -10.767 2.422 1.00 61.34 73 GLU A O 1
ATOM 583 N N . GLU A 1 74 ? -7.592 -11.528 0.403 1.00 58.00 74 GLU A N 1
ATOM 584 C CA . GLU A 1 74 ? -7.277 -12.939 0.662 1.00 58.00 74 GLU A CA 1
ATOM 585 C C . GLU A 1 74 ? -5.774 -13.238 0.523 1.00 58.00 74 GLU A C 1
ATOM 587 O O . GLU A 1 74 ? -5.295 -14.292 0.948 1.00 58.00 74 GLU A O 1
ATOM 592 N N . PHE A 1 75 ? -5.004 -12.307 -0.048 1.00 58.09 75 PHE A N 1
ATOM 593 C CA . PHE A 1 75 ? -3.575 -12.468 -0.284 1.00 58.09 75 PHE A CA 1
ATOM 594 C C . PHE A 1 75 ? -2.749 -11.747 0.786 1.00 58.09 75 PHE A C 1
ATOM 596 O O . PHE A 1 75 ? -3.014 -10.610 1.162 1.00 58.09 75 PHE A O 1
ATOM 603 N N . SER A 1 76 ? -1.670 -12.381 1.245 1.00 51.72 76 SER A N 1
ATOM 604 C CA . SER A 1 76 ? -0.695 -11.759 2.157 1.00 51.72 76 SER A CA 1
ATOM 605 C C . SER A 1 76 ? 0.274 -10.823 1.432 1.00 51.72 76 SER A C 1
ATOM 607 O O . SER A 1 76 ? 0.863 -9.911 2.016 1.00 51.72 76 SER A O 1
ATOM 609 N N . ARG A 1 77 ? 0.465 -11.045 0.128 1.00 64.19 77 ARG A N 1
ATOM 610 C CA . ARG A 1 77 ? 1.373 -10.279 -0.721 1.00 64.19 77 ARG A CA 1
ATOM 611 C C . ARG A 1 77 ? 0.780 -10.065 -2.092 1.00 64.19 77 ARG A C 1
ATOM 613 O O . ARG A 1 77 ? 0.143 -10.955 -2.645 1.00 64.19 77 ARG A O 1
ATOM 620 N N . ILE A 1 78 ? 1.104 -8.916 -2.662 1.00 73.88 78 ILE A N 1
ATOM 621 C CA . ILE A 1 78 ? 0.795 -8.598 -4.049 1.00 73.88 78 ILE A CA 1
ATOM 622 C C . ILE A 1 78 ? 2.043 -8.132 -4.774 1.00 73.88 78 ILE A C 1
ATOM 624 O O . ILE A 1 78 ? 2.987 -7.601 -4.179 1.00 73.88 78 ILE A O 1
ATOM 628 N N . TRP A 1 79 ? 2.028 -8.334 -6.083 1.00 81.69 79 TRP A N 1
ATOM 629 C CA . TRP A 1 79 ? 3.008 -7.765 -6.985 1.00 81.69 79 TRP A CA 1
ATOM 630 C C . TRP A 1 79 ? 2.470 -6.457 -7.546 1.00 81.69 79 TRP A C 1
ATOM 632 O O . TRP A 1 79 ? 1.393 -6.418 -8.131 1.00 81.69 79 TRP A O 1
ATOM 642 N N . ILE A 1 80 ? 3.241 -5.389 -7.386 1.00 83.62 80 ILE A N 1
ATOM 643 C CA . ILE A 1 80 ? 2.962 -4.093 -7.995 1.00 83.62 80 ILE A CA 1
ATOM 644 C C . ILE A 1 80 ? 3.913 -3.922 -9.165 1.00 83.62 80 ILE A C 1
ATOM 646 O O . ILE A 1 80 ? 5.130 -3.964 -8.977 1.00 83.62 80 ILE A O 1
ATOM 650 N N . VAL A 1 81 ? 3.360 -3.666 -10.346 1.00 90.50 81 VAL A N 1
ATOM 651 C CA . VAL A 1 81 ? 4.108 -3.178 -11.505 1.00 90.50 81 VAL A CA 1
ATOM 652 C C . VAL A 1 81 ? 3.864 -1.678 -11.622 1.00 90.50 81 VAL A C 1
ATOM 654 O O . VAL A 1 81 ? 2.720 -1.233 -11.606 1.00 90.50 81 VAL A O 1
ATOM 657 N N . PHE A 1 82 ? 4.929 -0.887 -11.715 1.00 90.38 82 PHE A N 1
ATOM 658 C CA . PHE A 1 82 ? 4.836 0.574 -11.722 1.00 90.38 82 PHE A CA 1
ATOM 659 C C . PHE A 1 82 ? 5.834 1.204 -12.693 1.00 90.38 82 PHE A C 1
ATOM 661 O O . PHE A 1 82 ? 6.809 0.575 -13.101 1.00 90.38 82 PHE A O 1
ATOM 668 N N . VAL A 1 83 ? 5.597 2.464 -13.064 1.00 92.88 83 VAL A N 1
ATOM 669 C CA . VAL A 1 83 ? 6.466 3.222 -13.973 1.00 92.88 83 VAL A CA 1
ATOM 670 C C . VAL A 1 83 ? 7.361 4.172 -13.174 1.00 92.88 83 VAL A C 1
ATOM 672 O O . VAL A 1 83 ? 6.874 4.995 -12.396 1.00 92.88 83 VAL A O 1
ATOM 675 N N . PHE A 1 84 ? 8.672 4.131 -13.415 1.00 91.38 84 PHE A N 1
ATOM 676 C CA . PHE A 1 84 ? 9.610 5.154 -12.946 1.00 91.38 84 PHE A CA 1
ATOM 677 C C . PHE A 1 84 ? 9.462 6.428 -13.793 1.00 91.38 84 PHE A C 1
ATOM 679 O O . PHE A 1 84 ? 10.248 6.677 -14.707 1.00 91.38 84 PHE A O 1
ATOM 686 N N . HIS A 1 85 ? 8.439 7.230 -13.499 1.00 87.88 85 HIS A N 1
ATOM 687 C CA . HIS A 1 85 ? 8.058 8.406 -14.294 1.00 87.88 85 HIS A CA 1
ATOM 688 C C . HIS A 1 85 ? 9.181 9.450 -14.451 1.00 87.88 85 HIS A C 1
ATOM 690 O O . HIS A 1 85 ? 9.287 10.066 -15.506 1.00 87.88 85 HIS A O 1
ATOM 696 N N . ASN A 1 86 ? 10.070 9.577 -13.459 1.00 88.69 86 ASN A N 1
ATOM 697 C CA . ASN A 1 86 ? 11.219 10.494 -13.501 1.00 88.69 86 ASN A CA 1
ATOM 698 C C . ASN A 1 86 ? 12.513 9.865 -14.048 1.00 88.69 86 ASN A C 1
ATOM 700 O O . ASN A 1 86 ? 13.542 10.536 -14.130 1.00 88.69 86 ASN A O 1
ATOM 704 N N . ALA A 1 87 ? 12.513 8.575 -14.399 1.00 90.31 87 ALA A N 1
ATOM 705 C CA . ALA A 1 87 ? 13.705 7.933 -14.935 1.00 90.31 87 ALA A CA 1
ATOM 706 C C . ALA A 1 87 ? 13.890 8.226 -16.428 1.00 90.31 87 ALA A C 1
ATOM 708 O O . ALA A 1 87 ? 12.948 8.474 -17.181 1.00 90.31 87 ALA A O 1
ATOM 709 N N . THR A 1 88 ? 15.136 8.140 -16.871 1.00 91.81 88 THR A N 1
ATOM 710 C CA . THR A 1 88 ? 15.537 8.280 -18.276 1.00 91.81 88 THR A CA 1
ATOM 711 C C . THR A 1 88 ? 15.997 6.948 -18.844 1.00 91.81 88 THR A C 1
ATOM 713 O O . THR A 1 88 ? 16.515 6.104 -18.111 1.00 91.81 88 THR A O 1
ATOM 716 N N . GLU A 1 89 ? 15.828 6.754 -20.147 1.00 93.88 89 GLU A N 1
ATOM 717 C CA . GLU A 1 89 ? 16.333 5.566 -20.825 1.00 93.88 89 GLU A CA 1
ATOM 718 C C . GLU A 1 89 ? 17.867 5.553 -20.838 1.00 93.88 89 GLU A C 1
ATOM 720 O O . GLU A 1 89 ? 18.513 6.525 -21.230 1.00 93.88 89 GLU A O 1
ATOM 725 N N . LYS A 1 90 ? 18.450 4.432 -20.399 1.00 93.44 90 LYS A N 1
ATOM 726 C CA . LYS A 1 90 ? 19.889 4.165 -20.462 1.00 93.44 90 LYS A CA 1
ATOM 727 C C . LYS A 1 90 ? 20.128 2.676 -20.704 1.00 93.44 90 LYS A C 1
ATOM 729 O O . LYS A 1 90 ? 19.465 1.839 -20.096 1.00 93.44 90 LYS A O 1
ATOM 734 N N . LEU A 1 91 ? 21.101 2.351 -21.557 1.00 93.44 91 LEU A N 1
ATOM 735 C CA . LEU A 1 91 ? 21.513 0.967 -21.841 1.00 93.44 91 LEU A CA 1
ATOM 736 C C . LEU A 1 91 ? 22.657 0.491 -20.941 1.00 93.44 91 LEU A C 1
ATOM 738 O O . LEU A 1 91 ? 22.779 -0.703 -20.681 1.00 93.44 91 LEU A O 1
ATOM 742 N N . VAL A 1 92 ? 23.470 1.422 -20.443 1.00 93.44 92 VAL A N 1
ATOM 743 C CA . VAL A 1 92 ? 24.607 1.166 -19.554 1.00 93.44 92 VAL A CA 1
ATOM 744 C C . VAL A 1 92 ? 24.487 2.074 -18.336 1.00 93.44 92 VAL A C 1
ATOM 746 O O . VAL A 1 92 ? 24.216 3.269 -18.460 1.00 93.44 92 VAL A O 1
ATOM 749 N N . ILE A 1 93 ? 24.662 1.496 -17.150 1.00 90.88 93 ILE A N 1
ATOM 750 C CA . ILE A 1 93 ? 24.464 2.146 -15.854 1.00 90.88 93 ILE A CA 1
ATOM 751 C C . ILE A 1 93 ? 25.727 1.984 -15.019 1.00 90.88 93 ILE A C 1
ATOM 753 O O . ILE A 1 93 ? 26.401 0.960 -15.092 1.00 90.88 93 ILE A O 1
ATOM 757 N N . ARG A 1 94 ? 26.012 2.966 -14.165 1.00 87.50 94 ARG A N 1
ATOM 758 C CA . ARG A 1 94 ? 26.976 2.842 -13.070 1.00 87.50 94 ARG A CA 1
ATOM 759 C C . ARG A 1 94 ? 26.217 2.627 -11.755 1.00 87.50 94 ARG A C 1
ATOM 761 O O . ARG A 1 94 ? 25.688 3.598 -11.213 1.00 87.50 94 ARG A O 1
ATOM 768 N N . PRO A 1 95 ? 26.075 1.381 -11.263 1.00 79.19 95 PRO A N 1
ATOM 769 C CA . PRO A 1 95 ? 25.331 1.113 -10.040 1.00 79.19 95 PRO A CA 1
ATOM 770 C C . PRO A 1 95 ? 26.053 1.715 -8.827 1.00 79.19 95 PRO A C 1
ATOM 772 O O . PRO A 1 95 ? 27.271 1.586 -8.743 1.00 79.19 95 PRO A O 1
ATOM 775 N N . PRO A 1 96 ? 25.335 2.273 -7.836 1.00 73.00 96 PRO A N 1
ATOM 776 C CA . PRO A 1 96 ? 25.963 2.874 -6.655 1.00 73.00 96 PRO A CA 1
ATOM 777 C C . PRO A 1 96 ? 26.811 1.897 -5.828 1.00 73.00 96 PRO A C 1
ATOM 779 O O . PRO A 1 96 ? 27.760 2.306 -5.175 1.00 73.00 96 PRO A O 1
ATOM 782 N N . ARG A 1 97 ? 26.456 0.603 -5.836 1.00 67.69 97 ARG A N 1
ATOM 783 C CA . ARG A 1 97 ? 27.140 -0.453 -5.065 1.00 67.69 97 ARG A CA 1
ATOM 784 C C . ARG A 1 97 ? 28.303 -1.104 -5.813 1.00 67.69 97 ARG A C 1
ATOM 786 O O . ARG A 1 97 ? 28.965 -1.972 -5.257 1.00 67.69 97 ARG A O 1
ATOM 793 N N . LEU A 1 98 ? 28.522 -0.737 -7.074 1.00 73.88 98 LEU A N 1
ATOM 794 C CA . LEU A 1 98 ? 29.645 -1.247 -7.842 1.00 73.88 98 LEU A CA 1
ATOM 795 C C . LEU A 1 98 ? 30.840 -0.318 -7.605 1.00 73.88 98 LEU A C 1
ATOM 797 O O . LEU A 1 98 ? 30.799 0.845 -8.002 1.00 73.88 98 LEU A O 1
ATOM 801 N N . ALA A 1 99 ? 31.881 -0.832 -6.943 1.00 65.38 99 ALA A N 1
ATOM 802 C CA . ALA A 1 99 ? 33.050 -0.049 -6.528 1.00 65.38 99 ALA A CA 1
ATOM 803 C C . ALA A 1 99 ? 33.715 0.702 -7.699 1.00 65.38 99 ALA A C 1
ATOM 805 O O . ALA A 1 99 ? 34.131 1.851 -7.557 1.00 65.38 99 ALA A O 1
ATOM 806 N N . SER A 1 100 ? 33.758 0.090 -8.884 1.00 76.50 100 SER A N 1
ATOM 807 C CA . SER A 1 100 ? 34.207 0.724 -10.122 1.00 76.50 100 SER A CA 1
ATOM 808 C C . SER A 1 100 ? 33.566 0.056 -11.344 1.00 76.50 100 SER A C 1
ATOM 810 O O . SER A 1 100 ? 33.186 -1.112 -11.305 1.00 76.50 100 SER A O 1
ATOM 812 N N . GLY A 1 101 ? 33.428 0.806 -12.442 1.00 86.50 101 GLY A N 1
ATOM 813 C CA . GLY A 1 101 ? 32.919 0.289 -13.717 1.00 86.50 101 GLY A CA 1
ATOM 814 C C . GLY A 1 101 ? 31.443 0.585 -13.999 1.00 86.50 101 GLY A C 1
ATOM 815 O O . GLY A 1 101 ? 30.792 1.383 -13.323 1.00 86.50 101 GLY A O 1
ATOM 816 N N . SER A 1 102 ? 30.930 -0.035 -15.058 1.00 90.69 102 SER A N 1
ATOM 817 C CA . SER A 1 102 ? 29.549 0.104 -15.524 1.00 90.69 102 SER A CA 1
ATOM 818 C C . SER A 1 102 ? 29.019 -1.248 -15.982 1.00 90.69 102 SER A C 1
ATOM 820 O O . SER A 1 102 ? 29.797 -2.107 -16.391 1.00 90.69 102 SER A O 1
ATOM 822 N N . VAL A 1 103 ? 27.708 -1.440 -15.905 1.00 92.31 103 VAL A N 1
ATOM 823 C CA . VAL A 1 103 ? 27.029 -2.677 -16.307 1.00 92.31 103 VAL A CA 1
ATOM 824 C C . VAL A 1 103 ? 25.870 -2.353 -17.237 1.00 92.31 103 VAL A C 1
ATOM 826 O O . VAL A 1 103 ? 25.319 -1.251 -17.197 1.00 92.31 103 VAL A O 1
ATOM 829 N N . GLY A 1 104 ? 25.466 -3.319 -18.059 1.00 92.25 104 GLY A N 1
ATOM 830 C CA . GLY A 1 104 ? 24.248 -3.191 -18.855 1.00 92.25 104 GLY A CA 1
ATOM 831 C C . GLY A 1 104 ? 23.020 -2.980 -17.962 1.00 92.25 104 GLY A C 1
ATOM 832 O O . GLY A 1 104 ? 22.919 -3.553 -16.876 1.00 92.25 104 GLY A O 1
ATOM 833 N N . ALA A 1 105 ? 22.056 -2.183 -18.418 1.00 90.56 105 ALA A N 1
ATOM 834 C CA . ALA A 1 105 ? 20.851 -1.863 -17.654 1.00 90.56 105 ALA A CA 1
ATOM 835 C C . ALA A 1 105 ? 20.046 -3.116 -17.264 1.00 90.56 105 ALA A C 1
ATOM 837 O O . ALA A 1 105 ? 19.463 -3.154 -16.179 1.00 90.56 105 ALA A O 1
ATOM 838 N N . PHE A 1 106 ? 20.070 -4.160 -18.101 1.00 89.38 106 PHE A N 1
ATOM 839 C CA . PHE A 1 106 ? 19.422 -5.450 -17.834 1.00 89.38 106 PHE A CA 1
ATOM 840 C C . PHE A 1 106 ? 20.163 -6.324 -16.812 1.00 89.38 106 PHE A C 1
ATOM 842 O O . PHE A 1 106 ? 19.536 -7.176 -16.196 1.00 89.38 106 PHE A O 1
ATOM 849 N N . ALA A 1 107 ? 21.447 -6.060 -16.556 1.00 88.81 107 ALA A N 1
ATOM 850 C CA . ALA A 1 107 ? 22.224 -6.708 -15.496 1.00 88.81 107 ALA A CA 1
ATOM 851 C C . ALA A 1 107 ? 22.051 -6.020 -14.123 1.00 88.81 107 ALA A C 1
ATOM 853 O O . ALA A 1 107 ? 22.754 -6.335 -13.166 1.00 88.81 107 ALA A O 1
ATOM 854 N N . SER A 1 108 ? 21.142 -5.044 -14.011 1.00 87.38 108 SER A N 1
ATOM 855 C CA . SER A 1 108 ? 20.879 -4.303 -12.775 1.00 87.38 108 SER A CA 1
ATOM 856 C C . SER A 1 108 ? 19.384 -4.037 -12.575 1.00 87.38 108 SER A C 1
ATOM 858 O O . SER A 1 108 ? 18.579 -4.152 -13.499 1.00 87.38 108 SER A O 1
ATOM 860 N N . ARG A 1 109 ? 19.019 -3.593 -11.367 1.00 86.81 109 ARG A N 1
ATOM 861 C CA . ARG A 1 109 ? 17.670 -3.100 -11.028 1.00 86.81 109 ARG A CA 1
ATOM 862 C C . ARG A 1 109 ? 17.551 -1.573 -11.138 1.00 86.81 109 ARG A C 1
ATOM 864 O O . ARG A 1 109 ? 16.788 -0.958 -10.401 1.00 86.81 109 ARG A O 1
ATOM 871 N N . SER A 1 110 ? 18.359 -0.945 -11.995 1.00 88.44 110 SER A N 1
ATOM 872 C CA . SER A 1 110 ? 18.319 0.507 -12.199 1.00 88.44 110 SER A CA 1
ATOM 873 C C . SER A 1 110 ? 16.957 0.953 -12.749 1.00 88.44 110 SER A C 1
ATOM 875 O O . SER A 1 110 ? 16.461 0.311 -13.681 1.00 88.44 110 SER A O 1
ATOM 877 N N . PRO A 1 111 ? 16.386 2.068 -12.250 1.00 89.38 111 PRO A N 1
ATOM 878 C CA . PRO A 1 111 ? 15.176 2.649 -12.829 1.00 89.38 111 PRO A CA 1
ATOM 879 C C . PRO A 1 111 ? 15.417 3.211 -14.239 1.00 89.38 111 PRO A C 1
ATOM 881 O O . PRO A 1 111 ? 14.486 3.317 -15.034 1.00 89.38 111 PRO A O 1
ATOM 884 N N . HIS A 1 112 ? 16.671 3.540 -14.571 1.00 92.38 112 HIS A N 1
ATOM 885 C CA . HIS A 1 112 ? 17.068 4.004 -15.896 1.00 92.38 112 HIS A CA 1
ATOM 886 C C . HIS A 1 112 ? 17.261 2.812 -16.840 1.00 92.38 112 HIS A C 1
ATOM 888 O O . HIS A 1 112 ? 18.268 2.109 -16.750 1.00 92.38 112 HIS A O 1
ATOM 894 N N . ARG A 1 113 ? 16.276 2.563 -17.704 1.00 93.56 113 ARG A N 1
ATOM 895 C CA . ARG A 1 113 ? 16.223 1.452 -18.671 1.00 93.56 113 ARG A CA 1
ATOM 896 C C . ARG A 1 113 ? 15.208 1.766 -19.781 1.00 93.56 113 ARG A C 1
ATOM 898 O O . ARG A 1 113 ? 14.382 2.646 -19.546 1.00 93.56 113 ARG A O 1
ATOM 905 N N . PRO A 1 114 ? 15.242 1.071 -20.938 1.00 93.06 114 PRO A N 1
ATOM 906 C CA . PRO A 1 114 ? 14.344 1.356 -22.067 1.00 93.06 114 PRO A CA 1
ATOM 907 C C . PRO A 1 114 ? 12.865 1.364 -21.672 1.00 93.06 114 PRO A C 1
ATOM 909 O O . PRO A 1 114 ? 12.194 2.388 -21.741 1.00 93.06 114 PRO A O 1
ATOM 912 N N . ASN A 1 115 ? 12.396 0.259 -21.089 1.00 91.94 115 ASN A N 1
ATOM 913 C CA . ASN A 1 115 ? 11.079 0.202 -20.466 1.00 91.94 115 ASN A CA 1
ATOM 914 C C . ASN A 1 115 ? 11.242 0.459 -18.972 1.00 91.94 115 ASN A C 1
ATOM 916 O O . ASN A 1 115 ? 11.695 -0.416 -18.232 1.00 91.94 115 ASN A O 1
ATOM 920 N N . ARG A 1 116 ? 10.888 1.670 -18.536 1.00 93.38 116 ARG A N 1
ATOM 921 C CA . ARG A 1 116 ? 11.011 2.186 -17.158 1.00 93.38 116 ARG A CA 1
ATOM 922 C C . ARG A 1 116 ? 10.023 1.542 -16.179 1.00 93.38 116 ARG A C 1
ATOM 924 O O . ARG A 1 116 ? 9.414 2.230 -15.366 1.00 93.38 116 ARG A O 1
ATOM 931 N N . LEU A 1 117 ? 9.843 0.232 -16.278 1.00 92.31 117 LEU A N 1
ATOM 932 C CA . LEU A 1 117 ? 8.966 -0.553 -15.426 1.00 92.31 117 LEU A CA 1
ATOM 933 C C . LEU A 1 117 ? 9.751 -1.109 -14.240 1.00 92.31 117 LEU A C 1
ATOM 935 O O . LEU A 1 117 ? 10.840 -1.671 -14.396 1.00 92.31 117 LEU A O 1
ATOM 939 N N . GLY A 1 118 ? 9.179 -0.933 -13.057 1.00 90.12 118 GLY A N 1
ATOM 940 C CA . GLY A 1 118 ? 9.593 -1.560 -11.814 1.00 90.12 118 GLY A CA 1
ATOM 941 C C . GLY A 1 118 ? 8.579 -2.609 -11.380 1.00 90.12 118 GLY A C 1
ATOM 942 O O . GLY A 1 118 ? 7.405 -2.543 -11.740 1.00 90.12 118 GLY A O 1
ATOM 943 N N . ILE A 1 119 ? 9.050 -3.569 -10.587 1.00 88.06 119 ILE A N 1
ATOM 944 C CA . ILE A 1 119 ? 8.207 -4.550 -9.914 1.00 88.06 119 ILE A CA 1
ATOM 945 C C . ILE A 1 119 ? 8.587 -4.608 -8.435 1.00 88.06 119 ILE A C 1
ATOM 947 O O . ILE A 1 119 ? 9.773 -4.599 -8.093 1.00 88.06 119 ILE A O 1
ATOM 951 N N . SER A 1 120 ? 7.588 -4.649 -7.559 1.00 78.31 120 SER A N 1
ATOM 952 C CA . SER A 1 120 ? 7.779 -4.810 -6.118 1.00 78.31 120 SER A CA 1
ATOM 953 C C . SER A 1 120 ? 6.802 -5.839 -5.564 1.00 78.31 120 SER A C 1
ATOM 955 O O . SER A 1 120 ? 5.623 -5.808 -5.909 1.00 78.31 120 SER A O 1
ATOM 957 N N . SER A 1 121 ? 7.283 -6.736 -4.701 1.00 78.50 121 SER A N 1
ATOM 958 C CA . SER A 1 121 ? 6.415 -7.568 -3.864 1.00 78.50 121 SER A CA 1
ATOM 959 C C . SER A 1 121 ? 6.173 -6.823 -2.561 1.00 78.50 121 SER A C 1
ATOM 961 O O . SER A 1 121 ? 7.107 -6.623 -1.778 1.00 78.50 121 SER A O 1
ATOM 963 N N . VAL A 1 122 ? 4.932 -6.409 -2.328 1.00 68.25 122 VAL A N 1
ATOM 964 C CA . VAL A 1 122 ? 4.534 -5.743 -1.085 1.00 68.25 122 VAL A CA 1
ATOM 965 C C . VAL A 1 122 ? 3.637 -6.655 -0.269 1.00 68.25 122 VAL A C 1
ATOM 967 O O . VAL A 1 122 ? 2.955 -7.521 -0.817 1.00 68.25 122 VAL A O 1
ATOM 970 N N . ARG A 1 123 ? 3.650 -6.473 1.050 1.00 65.69 123 ARG A N 1
ATOM 971 C CA . ARG A 1 123 ? 2.714 -7.155 1.943 1.00 65.69 123 ARG A CA 1
ATOM 972 C C . ARG A 1 123 ? 1.423 -6.360 2.023 1.00 65.69 123 ARG A C 1
ATOM 974 O O . ARG A 1 123 ? 1.466 -5.143 2.191 1.00 65.69 123 ARG A O 1
ATOM 981 N N . LEU A 1 124 ? 0.307 -7.064 1.920 1.00 61.38 124 LEU A N 1
ATOM 982 C CA . LEU A 1 124 ? -0.997 -6.535 2.286 1.00 61.38 124 LEU A CA 1
ATOM 983 C C . LEU A 1 124 ? -1.132 -6.586 3.811 1.00 61.38 124 LEU A C 1
ATOM 985 O O . LEU A 1 124 ? -0.467 -7.384 4.469 1.00 61.38 124 LEU A O 1
ATOM 989 N N . ALA A 1 125 ? -1.902 -5.655 4.374 1.00 63.28 125 ALA A N 1
ATOM 990 C CA . ALA A 1 125 ? -1.885 -5.307 5.794 1.00 63.28 125 ALA A CA 1
ATOM 991 C C . ALA A 1 125 ? -1.799 -6.523 6.743 1.00 63.28 125 ALA A C 1
ATOM 993 O O . ALA A 1 125 ? -2.621 -7.437 6.697 1.00 63.28 125 ALA A O 1
ATOM 994 N N . PHE A 1 126 ? -0.820 -6.474 7.654 1.00 65.44 126 PHE A N 1
ATOM 995 C CA . PHE A 1 126 ? -0.467 -7.493 8.654 1.00 65.44 126 PHE A CA 1
ATOM 996 C C . PHE A 1 126 ? -1.657 -8.131 9.390 1.00 65.44 126 PHE A C 1
ATOM 998 O O . PHE A 1 126 ? -1.600 -9.304 9.741 1.00 65.44 126 PHE A O 1
ATOM 1005 N N . LEU A 1 127 ? -2.746 -7.393 9.604 1.00 65.62 127 LEU A N 1
ATOM 1006 C CA . LEU A 1 127 ? -3.917 -7.880 10.335 1.00 65.62 127 LEU A CA 1
ATOM 1007 C C . LEU A 1 127 ? -4.682 -8.994 9.623 1.00 65.62 127 LEU A C 1
ATOM 1009 O O . LEU A 1 127 ? -5.203 -9.884 10.293 1.00 65.62 127 LEU A O 1
ATOM 1013 N N . ALA A 1 128 ? -4.714 -8.988 8.289 1.00 63.72 128 ALA A N 1
ATOM 1014 C CA . ALA A 1 128 ? -5.355 -10.061 7.534 1.00 63.72 128 ALA A CA 1
ATOM 1015 C C . ALA A 1 128 ? -4.613 -11.395 7.733 1.00 63.72 128 ALA A C 1
ATOM 1017 O O . ALA A 1 128 ? -5.237 -12.417 8.006 1.00 63.72 128 ALA A O 1
ATOM 1018 N N . GLU A 1 129 ? -3.273 -11.371 7.706 1.00 61.69 129 GLU A N 1
ATOM 1019 C CA . GLU A 1 129 ? -2.427 -12.557 7.920 1.00 61.69 129 GLU A CA 1
ATOM 1020 C C . GLU A 1 129 ? -2.563 -13.149 9.331 1.00 61.69 129 GLU A C 1
ATOM 1022 O O . GLU A 1 129 ? -2.331 -14.338 9.531 1.00 61.69 129 GLU A O 1
ATOM 1027 N N . GLN A 1 130 ? -2.911 -12.326 10.320 1.00 67.94 130 GLN A N 1
ATOM 1028 C CA . GLN A 1 130 ? -3.010 -12.724 11.727 1.00 67.94 130 GLN A CA 1
ATOM 1029 C C . GLN A 1 130 ? -4.432 -13.146 12.120 1.00 67.94 130 GLN A C 1
ATOM 1031 O O . GLN A 1 130 ? -4.783 -13.170 13.297 1.00 67.94 130 GLN A O 1
ATOM 1036 N N . GLY A 1 131 ? -5.271 -13.464 11.130 1.00 60.91 131 GLY A N 1
ATOM 1037 C CA . GLY A 1 131 ? -6.617 -13.971 11.370 1.00 60.91 131 GLY A CA 1
ATOM 1038 C C . GLY A 1 131 ? -7.612 -12.903 11.821 1.00 60.91 131 GLY A C 1
ATOM 1039 O O . GLY A 1 131 ? -8.728 -13.244 12.212 1.00 60.91 131 GLY A O 1
ATOM 1040 N N . VAL A 1 132 ? -7.278 -11.608 11.711 1.00 63.78 132 VAL A N 1
ATOM 1041 C CA . VAL A 1 132 ? -8.239 -10.505 11.894 1.00 63.78 132 VAL A CA 1
ATOM 1042 C C . VAL A 1 132 ? -9.087 -10.350 10.621 1.00 63.78 132 VAL A C 1
ATOM 1044 O O . VAL A 1 132 ? -9.238 -9.275 10.032 1.00 63.78 132 VAL A O 1
ATOM 1047 N N . LEU A 1 133 ? -9.638 -11.481 10.178 1.00 60.12 133 LEU A N 1
ATOM 1048 C CA . LEU A 1 133 ? -10.519 -11.593 9.031 1.00 60.12 133 LEU A CA 1
ATOM 1049 C C . LEU A 1 133 ? -11.774 -10.755 9.299 1.00 60.12 133 LEU A C 1
ATOM 1051 O O . LEU A 1 133 ? -12.293 -10.695 10.417 1.00 60.12 133 LEU A O 1
ATOM 1055 N N . GLY A 1 134 ? -12.227 -10.038 8.276 1.00 69.81 134 GLY A N 1
ATOM 1056 C CA . GLY A 1 134 ? -13.385 -9.154 8.375 1.00 69.81 134 GLY A CA 1
ATOM 1057 C C . GLY A 1 134 ? -13.084 -7.730 8.839 1.00 69.81 134 GLY A C 1
ATOM 1058 O O . GLY A 1 134 ? -13.977 -6.903 8.722 1.00 69.81 134 GLY A O 1
ATOM 1059 N N . PHE A 1 135 ? -11.864 -7.383 9.271 1.00 74.88 135 PHE A N 1
ATOM 1060 C CA . PHE A 1 135 ? -11.558 -5.986 9.616 1.00 74.88 135 PHE A CA 1
ATOM 1061 C C . PHE A 1 135 ? -11.680 -5.052 8.405 1.00 74.88 135 PHE A C 1
ATOM 1063 O O . PHE A 1 135 ? -12.378 -4.045 8.472 1.00 74.88 135 PHE A O 1
ATOM 1070 N N . LEU A 1 136 ? -11.103 -5.427 7.259 1.00 70.88 136 LEU A N 1
ATOM 1071 C CA . LEU A 1 136 ? -11.257 -4.663 6.015 1.00 70.88 136 LEU A CA 1
ATOM 1072 C C . LEU A 1 136 ? -12.715 -4.631 5.533 1.00 70.88 136 LEU A C 1
ATOM 1074 O O . LEU A 1 136 ? -13.207 -3.579 5.133 1.00 70.88 136 LEU A O 1
ATOM 1078 N N . GLY A 1 137 ? -13.430 -5.757 5.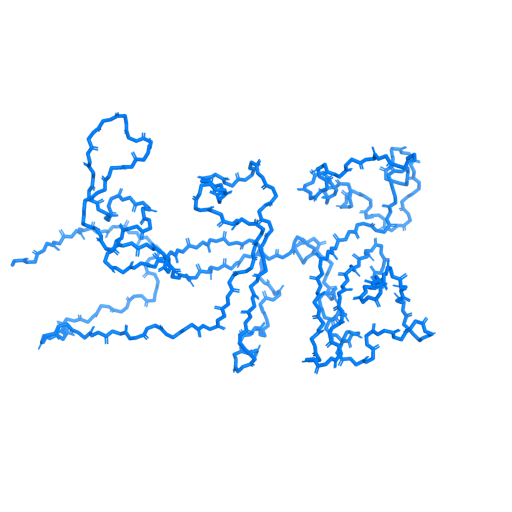623 1.00 71.50 137 GLY A N 1
ATOM 1079 C CA . GLY A 1 137 ? -14.855 -5.827 5.285 1.00 71.50 137 GLY A CA 1
ATOM 1080 C C . GLY A 1 137 ? -15.718 -4.934 6.182 1.00 71.50 137 GLY A C 1
ATOM 1081 O O . GLY A 1 137 ? -16.598 -4.228 5.690 1.00 71.50 137 GLY A O 1
ATOM 1082 N N . PHE A 1 138 ? -15.417 -4.908 7.482 1.00 83.50 138 PHE A N 1
ATOM 1083 C CA . PHE A 1 138 ? -16.029 -4.026 8.469 1.00 83.50 138 PHE A CA 1
ATOM 1084 C C . PHE A 1 138 ? -15.764 -2.562 8.130 1.00 83.50 138 PHE A C 1
ATOM 1086 O O . PHE A 1 138 ? -16.722 -1.800 8.036 1.00 83.50 138 PHE A O 1
ATOM 1093 N N . LEU A 1 139 ? -14.507 -2.173 7.888 1.00 82.31 139 LEU A N 1
ATOM 1094 C CA . LEU A 1 139 ? -14.165 -0.798 7.515 1.00 82.31 139 LEU A CA 1
ATOM 1095 C C . LEU A 1 139 ? -14.881 -0.391 6.230 1.00 82.31 139 LEU A C 1
ATOM 1097 O O . LEU A 1 139 ? -15.536 0.645 6.206 1.00 82.31 139 LEU A O 1
ATOM 1101 N N . ARG A 1 140 ? -14.859 -1.235 5.194 1.00 80.31 140 ARG A N 1
ATOM 1102 C CA . ARG A 1 140 ? -15.580 -0.963 3.947 1.00 80.31 140 ARG A CA 1
ATOM 1103 C C . ARG A 1 140 ? -17.063 -0.722 4.213 1.00 80.31 140 ARG A C 1
ATOM 1105 O O . ARG A 1 140 ? -17.599 0.280 3.758 1.00 80.31 140 ARG A O 1
ATOM 1112 N N . HIS A 1 141 ? -17.723 -1.595 4.969 1.00 81.69 141 HIS A N 1
ATOM 1113 C CA . HIS A 1 141 ? -19.146 -1.448 5.276 1.00 81.69 141 HIS A CA 1
ATOM 1114 C C . HIS A 1 141 ? -19.435 -0.189 6.107 1.00 81.69 141 HIS A C 1
ATOM 1116 O O . HIS A 1 141 ? -20.327 0.587 5.774 1.00 81.69 141 HIS A O 1
ATOM 1122 N N . GLN A 1 142 ? -18.680 0.030 7.184 1.00 88.25 142 GLN A N 1
ATOM 1123 C CA . GLN A 1 142 ? -18.922 1.133 8.113 1.00 88.25 142 GLN A CA 1
ATOM 1124 C C . GLN A 1 142 ? -18.579 2.496 7.519 1.00 88.25 142 GLN A C 1
ATOM 1126 O O . GLN A 1 142 ? -19.271 3.466 7.813 1.00 88.25 142 GLN A O 1
ATOM 1131 N N . LEU A 1 143 ? -17.549 2.589 6.682 1.00 87.38 143 LEU A N 1
ATOM 1132 C CA . LEU A 1 143 ? -17.081 3.862 6.137 1.00 87.38 143 LEU A CA 1
ATOM 1133 C C . LEU A 1 143 ? -17.785 4.256 4.827 1.00 87.38 143 LEU A C 1
ATOM 1135 O O . LEU A 1 143 ? -17.676 5.399 4.398 1.00 87.38 143 LEU A O 1
ATOM 1139 N N . SER A 1 144 ? -18.556 3.351 4.209 1.00 84.25 144 SER A N 1
ATOM 1140 C CA . SER A 1 144 ? -19.252 3.629 2.939 1.00 84.25 144 SER A CA 1
ATOM 1141 C C . SER A 1 144 ? -20.473 4.550 3.063 1.00 84.25 144 SER A C 1
ATOM 1143 O O . SER A 1 144 ? -20.927 5.093 2.059 1.00 84.25 144 SER A O 1
ATOM 1145 N N . PHE A 1 145 ? -21.046 4.718 4.257 1.00 85.56 145 PHE A N 1
ATOM 1146 C CA . PHE A 1 145 ? -22.261 5.517 4.453 1.00 85.56 145 PHE A CA 1
ATOM 1147 C C . PHE A 1 145 ? -22.243 6.205 5.810 1.00 85.56 145 PHE A C 1
ATOM 1149 O O . PHE A 1 145 ? -22.195 5.492 6.799 1.00 85.56 145 PHE A O 1
ATOM 1156 N N . LEU A 1 146 ? -22.322 7.540 5.881 1.00 90.62 146 LEU A N 1
ATOM 1157 C CA . LEU A 1 146 ? -22.227 8.327 7.129 1.00 90.62 146 LEU A CA 1
ATOM 1158 C C . LEU A 1 146 ? -21.002 7.942 7.988 1.00 90.62 146 LEU A C 1
ATOM 1160 O O . LEU A 1 146 ? -21.161 7.440 9.106 1.00 90.62 146 LEU A O 1
ATOM 1164 N N . PRO A 1 147 ? -19.772 8.054 7.456 1.00 91.19 147 PRO A N 1
ATOM 1165 C CA . PRO A 1 147 ? -18.560 7.621 8.155 1.00 91.19 147 PRO A CA 1
ATOM 1166 C C . PRO A 1 147 ? -18.293 8.398 9.455 1.00 91.19 147 PRO A C 1
ATOM 1168 O O . PRO A 1 147 ? -17.485 7.955 10.255 1.00 91.19 147 PRO A O 1
ATOM 1171 N N . ASP A 1 148 ? -18.964 9.517 9.691 1.00 92.50 148 ASP A N 1
ATOM 1172 C CA . ASP A 1 148 ? -18.812 10.421 10.832 1.00 92.50 148 ASP A CA 1
ATOM 1173 C C . ASP A 1 148 ? -19.908 10.278 11.905 1.00 92.50 148 ASP A C 1
ATOM 1175 O O . ASP A 1 148 ? -19.903 11.024 12.881 1.00 92.50 148 ASP A O 1
ATOM 1179 N N . ASP A 1 149 ? -20.833 9.322 11.756 1.00 92.56 149 ASP A N 1
ATOM 1180 C CA . ASP A 1 149 ? -21.939 9.087 12.697 1.00 92.56 149 ASP A CA 1
ATOM 1181 C C . ASP A 1 149 ? -21.439 8.514 14.038 1.00 92.56 149 ASP A C 1
ATOM 1183 O O . ASP A 1 149 ? -21.388 7.298 14.246 1.00 92.56 149 ASP A O 1
ATOM 1187 N N . THR A 1 150 ? -21.070 9.408 14.957 1.00 91.50 150 THR A N 1
ATOM 1188 C CA . THR A 1 150 ? -20.601 9.071 16.311 1.00 91.50 150 THR A CA 1
ATOM 1189 C C . THR A 1 150 ? -21.717 8.597 17.243 1.00 91.50 150 THR A C 1
ATOM 1191 O O . THR A 1 150 ? -21.431 8.093 18.324 1.00 91.50 150 THR A O 1
ATOM 1194 N N . GLU A 1 151 ? -22.990 8.771 16.872 1.00 90.19 151 GLU A N 1
ATOM 1195 C CA . GLU A 1 151 ? -24.123 8.354 17.708 1.00 90.19 151 GLU A CA 1
ATOM 1196 C C . GLU A 1 151 ? -24.440 6.871 17.521 1.00 90.19 151 GLU A C 1
ATOM 1198 O O . GLU A 1 151 ? -24.784 6.169 18.473 1.00 90.19 151 GLU A O 1
ATOM 1203 N N . ARG A 1 152 ? -24.345 6.382 16.281 1.00 86.81 152 ARG A N 1
ATOM 1204 C CA . ARG A 1 152 ? -24.754 5.016 15.927 1.00 86.81 152 ARG A CA 1
ATOM 1205 C C . ARG A 1 152 ? -23.588 4.079 15.696 1.00 86.81 152 ARG A C 1
ATOM 1207 O O . ARG A 1 152 ? -23.770 2.859 15.727 1.00 86.81 152 ARG A O 1
ATOM 1214 N N . LYS A 1 153 ? -22.401 4.617 15.434 1.00 89.75 153 LYS A N 1
ATOM 1215 C CA . LYS A 1 153 ? -21.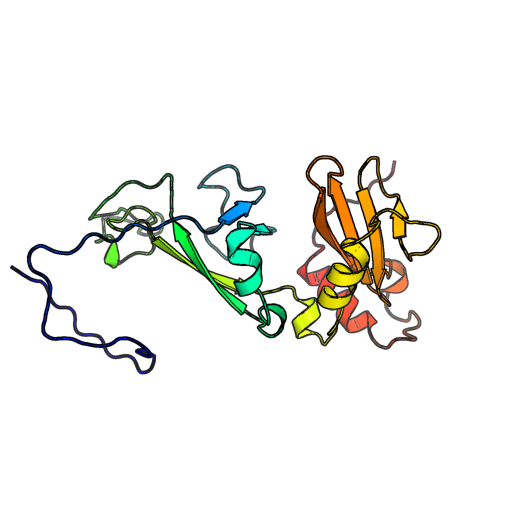210 3.818 15.161 1.00 89.75 153 LYS A CA 1
ATOM 1216 C C . LYS A 1 153 ? -20.202 3.966 16.275 1.00 89.75 153 LYS A C 1
ATOM 1218 O O . LYS A 1 153 ? -20.184 4.936 17.018 1.00 89.75 153 LYS A O 1
ATOM 1223 N N . ARG A 1 154 ? -19.307 2.983 16.350 1.00 88.69 154 ARG A N 1
ATOM 1224 C CA . ARG A 1 154 ? -18.169 2.975 17.277 1.00 88.69 154 ARG A CA 1
ATOM 1225 C C . ARG A 1 154 ? -17.056 3.896 16.776 1.00 88.69 154 ARG A C 1
ATOM 1227 O O . ARG A 1 154 ? -15.928 3.442 16.590 1.00 88.69 154 ARG A O 1
ATOM 1234 N N . VAL A 1 155 ? -17.428 5.130 16.464 1.00 93.25 155 VAL A N 1
ATOM 1235 C CA . VAL A 1 155 ? -16.602 6.161 15.853 1.00 93.25 155 VAL A CA 1
ATOM 1236 C C . VAL A 1 155 ? -16.435 7.292 16.853 1.00 93.25 155 VAL A C 1
ATOM 1238 O O . VAL A 1 155 ? -17.406 7.756 17.441 1.00 93.25 155 VAL A O 1
ATOM 1241 N N . GLU A 1 156 ? -15.206 7.759 17.004 1.00 94.50 156 GLU A N 1
ATOM 1242 C CA . GLU A 1 156 ? -14.854 8.900 17.840 1.00 94.50 156 GLU A CA 1
ATOM 1243 C C . GLU A 1 156 ? -14.180 9.962 16.972 1.00 94.50 156 GLU A C 1
ATOM 1245 O O . GLU A 1 156 ? -13.379 9.641 16.090 1.00 94.50 156 GLU A O 1
ATOM 1250 N N . LYS A 1 157 ? -14.508 11.237 17.198 1.00 94.69 157 LYS A N 1
ATOM 1251 C CA . LYS A 1 157 ? -13.873 12.349 16.485 1.00 94.69 157 LYS A CA 1
ATOM 1252 C C . LYS A 1 157 ? -12.472 12.582 17.059 1.00 94.69 157 LYS A C 1
ATOM 1254 O O . LYS A 1 157 ? -12.332 12.803 18.258 1.00 94.69 157 LYS A O 1
ATOM 1259 N N . ALA A 1 158 ? -11.456 12.539 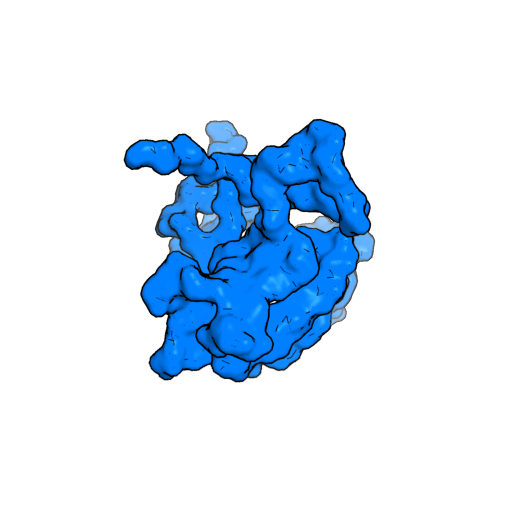16.203 1.00 90.94 158 ALA A N 1
ATOM 1260 C CA . ALA A 1 158 ? -10.047 12.703 16.572 1.00 90.94 158 ALA A CA 1
ATOM 1261 C C . ALA A 1 158 ? -9.446 14.037 16.089 1.00 90.94 158 ALA A C 1
ATOM 1263 O O . ALA A 1 158 ? -8.436 14.486 16.624 1.00 90.94 158 ALA A O 1
ATOM 1264 N N . GLY A 1 159 ? -10.089 14.703 15.126 1.00 88.75 159 GLY A N 1
ATOM 1265 C CA . GLY A 1 159 ? -9.682 16.005 14.596 1.00 88.75 159 GLY A CA 1
ATOM 1266 C C . GLY A 1 159 ? -10.787 16.650 13.757 1.00 88.75 159 GLY A C 1
ATOM 1267 O O . GLY A 1 159 ? -11.926 16.189 13.765 1.00 88.75 159 GLY A O 1
ATOM 1268 N N . ASP A 1 160 ? -10.469 17.723 13.025 1.00 84.12 160 ASP A N 1
ATOM 1269 C CA . ASP A 1 160 ? -11.463 18.471 12.233 1.00 84.12 160 ASP A CA 1
ATOM 1270 C C . ASP A 1 160 ? -12.138 17.596 11.160 1.00 84.12 160 ASP A C 1
ATOM 1272 O O . ASP A 1 160 ? -13.364 17.566 11.044 1.00 84.12 160 ASP A O 1
ATOM 1276 N N . ARG A 1 161 ? -11.325 16.801 10.453 1.00 89.12 161 ARG A N 1
ATOM 1277 C CA . ARG A 1 161 ? -11.746 15.823 9.438 1.00 89.12 161 ARG A CA 1
ATOM 1278 C C . ARG A 1 161 ? -11.156 14.441 9.687 1.00 89.12 161 ARG A C 1
ATOM 1280 O O . ARG A 1 161 ? -10.854 13.715 8.742 1.00 89.12 161 ARG A O 1
ATOM 1287 N N . GLU A 1 162 ? -10.948 14.103 10.952 1.00 92.62 162 GLU A N 1
ATOM 1288 C CA . GLU A 1 162 ? -10.328 12.847 11.348 1.00 92.62 162 GLU A CA 1
ATOM 1289 C C . GLU A 1 162 ? -11.151 12.145 12.422 1.00 92.62 162 GLU A C 1
ATOM 1291 O O . GLU A 1 162 ? -11.629 12.763 13.377 1.00 92.62 162 GLU A O 1
ATOM 1296 N N . TRP A 1 163 ? -11.284 10.834 12.263 1.00 95.25 163 TRP A N 1
ATOM 1297 C CA . TRP A 1 163 ? -12.048 9.968 13.142 1.00 95.25 163 TRP A CA 1
ATOM 1298 C C . TRP A 1 163 ? -11.297 8.672 13.412 1.00 95.25 163 TRP A C 1
ATOM 1300 O O . TRP A 1 163 ? -10.423 8.257 12.648 1.00 95.25 163 TRP A O 1
ATOM 1310 N N . VAL A 1 164 ? -11.669 8.013 14.504 1.00 94.19 164 VAL A N 1
ATOM 1311 C CA . VAL A 1 164 ? -11.188 6.683 14.866 1.00 94.19 164 VAL A CA 1
ATOM 1312 C C . VAL A 1 164 ? -12.381 5.751 15.012 1.00 94.19 164 VAL A C 1
ATOM 1314 O O . VAL A 1 164 ? -13.274 6.015 15.809 1.00 94.19 164 VAL A O 1
ATOM 1317 N N . ILE A 1 165 ? -12.389 4.642 14.271 1.00 93.81 165 ILE A N 1
ATOM 1318 C CA . ILE A 1 165 ? -13.391 3.580 14.414 1.00 93.81 165 ILE A CA 1
ATOM 1319 C C . ILE A 1 165 ? -12.802 2.369 15.138 1.00 93.81 165 ILE A C 1
ATOM 1321 O O . ILE A 1 165 ? -11.683 1.925 14.859 1.00 93.81 165 ILE A O 1
ATOM 1325 N N . SER A 1 166 ? -13.575 1.818 16.071 1.00 92.69 166 SER A N 1
ATOM 1326 C CA . SER A 1 166 ? -13.191 0.653 16.867 1.00 92.69 166 SER A CA 1
ATOM 1327 C C . SER A 1 166 ? -13.696 -0.656 16.262 1.00 92.69 166 SER A C 1
ATOM 1329 O O . SER A 1 166 ? -14.893 -0.820 16.017 1.00 92.69 166 SER A O 1
ATOM 1331 N N . TYR A 1 167 ? -12.800 -1.634 16.121 1.00 88.00 167 TYR A N 1
ATOM 1332 C CA . TYR A 1 167 ? -13.130 -3.009 15.745 1.00 88.00 167 TYR A CA 1
ATOM 1333 C C . TYR A 1 167 ? -12.462 -3.983 16.709 1.00 88.00 167 TYR A C 1
ATOM 1335 O O . TYR A 1 167 ? -11.251 -4.191 16.655 1.00 88.00 167 TYR A O 1
ATOM 1343 N N . ARG A 1 168 ? -13.252 -4.596 17.599 1.00 89.31 168 ARG A N 1
ATOM 1344 C CA . ARG A 1 168 ? -12.730 -5.444 18.684 1.00 89.31 168 ARG A CA 1
ATOM 1345 C C . ARG A 1 168 ? -11.629 -4.682 19.454 1.00 89.31 168 ARG A C 1
ATOM 1347 O O . ARG A 1 168 ? -11.851 -3.558 19.910 1.00 89.31 168 ARG A O 1
ATOM 1354 N N . THR A 1 169 ? -10.446 -5.266 19.552 1.00 90.00 169 THR A N 1
ATOM 1355 C CA . THR A 1 169 ? -9.247 -4.722 20.196 1.00 90.00 169 THR A CA 1
ATOM 1356 C C . THR A 1 169 ? -8.401 -3.842 19.268 1.00 90.00 169 THR A C 1
ATOM 1358 O O . THR A 1 169 ? -7.352 -3.375 19.687 1.00 90.00 169 THR A O 1
ATOM 1361 N N . TRP A 1 170 ? -8.839 -3.567 18.033 1.00 88.12 170 TRP A N 1
ATOM 1362 C CA . TRP A 1 170 ? -8.148 -2.712 17.058 1.00 88.12 170 TRP A CA 1
ATOM 1363 C C . TRP A 1 170 ? -8.825 -1.354 16.891 1.00 88.12 170 TRP A C 1
ATOM 1365 O O . TRP A 1 170 ? -10.033 -1.192 17.114 1.00 88.12 170 TRP A O 1
ATOM 1375 N N . ARG A 1 171 ? -8.039 -0.371 16.463 1.00 89.88 171 ARG A N 1
ATOM 1376 C CA . ARG A 1 171 ? -8.477 0.979 16.112 1.00 89.88 171 ARG A CA 1
ATOM 1377 C C . ARG A 1 171 ? -8.026 1.311 14.697 1.00 89.88 171 ARG A C 1
ATOM 1379 O O . ARG A 1 171 ? -6.945 0.911 14.274 1.00 89.88 171 ARG A O 1
ATOM 1386 N N . CYS A 1 172 ? -8.868 2.032 13.970 1.00 87.06 172 CYS A N 1
ATOM 1387 C CA . CYS A 1 172 ? -8.575 2.534 12.635 1.00 87.06 172 CYS A CA 1
ATOM 1388 C C . CYS A 1 172 ? -8.802 4.038 12.621 1.00 87.06 172 CYS A C 1
ATOM 1390 O O . CYS A 1 172 ? -9.936 4.475 12.810 1.00 87.06 172 CYS A O 1
ATOM 1392 N N . ARG A 1 173 ? -7.749 4.813 12.375 1.00 85.50 173 ARG A N 1
ATOM 1393 C CA . ARG A 1 173 ? -7.835 6.245 12.100 1.00 85.50 173 ARG A CA 1
ATOM 1394 C C . ARG A 1 173 ? -8.104 6.454 10.618 1.00 85.50 173 ARG A C 1
ATOM 1396 O O . ARG A 1 173 ? -7.542 5.753 9.774 1.00 85.50 173 ARG A O 1
ATOM 1403 N N . TYR A 1 174 ? -8.983 7.389 10.301 1.00 84.44 174 TYR A N 1
ATOM 1404 C CA . TYR A 1 174 ? -9.312 7.735 8.928 1.00 84.44 174 TYR A CA 1
ATOM 1405 C C . TYR A 1 174 ? -9.726 9.195 8.815 1.00 84.44 174 TYR A C 1
ATOM 1407 O O . TYR A 1 174 ? -10.197 9.807 9.774 1.00 84.44 174 TYR A O 1
ATOM 1415 N N . THR A 1 175 ? -9.577 9.731 7.611 1.00 87.88 175 THR A N 1
ATOM 1416 C CA . THR A 1 175 ? -10.061 11.055 7.242 1.00 87.88 175 THR A CA 1
ATOM 1417 C C . THR A 1 175 ? -11.227 10.960 6.275 1.00 87.88 175 THR A C 1
ATOM 1419 O O . THR A 1 175 ? -11.362 9.986 5.527 1.00 87.88 175 THR A O 1
ATOM 1422 N N . VAL A 1 176 ? -12.087 11.977 6.300 1.00 86.44 176 VAL A N 1
ATOM 1423 C CA . VAL A 1 176 ? -13.233 12.085 5.392 1.00 86.44 176 VAL A CA 1
ATOM 1424 C C . VAL A 1 176 ? -13.155 13.404 4.638 1.00 86.44 176 VAL A C 1
ATOM 1426 O O . VAL A 1 176 ? -13.128 14.485 5.227 1.00 86.44 176 VAL A O 1
ATOM 1429 N N . ASP A 1 177 ? -13.146 13.299 3.316 1.00 85.38 177 ASP A N 1
ATOM 1430 C CA . ASP A 1 177 ? -13.380 14.398 2.395 1.00 85.38 177 ASP A CA 1
ATOM 1431 C C . ASP A 1 177 ? -14.832 14.315 1.911 1.00 85.38 177 ASP A C 1
ATOM 1433 O O . ASP A 1 177 ? -15.175 13.526 1.026 1.00 85.38 177 ASP A O 1
ATOM 1437 N N . PHE A 1 178 ? -15.704 15.113 2.527 1.00 85.00 178 PHE A N 1
ATOM 1438 C CA . PHE A 1 178 ? -17.129 15.132 2.198 1.00 85.00 178 PHE A CA 1
ATOM 1439 C C . PHE A 1 178 ? -17.421 15.729 0.819 1.00 85.00 178 PHE A C 1
ATOM 1441 O O . PHE A 1 178 ? -18.419 15.353 0.203 1.00 85.00 178 PHE A O 1
ATOM 1448 N N . GLU A 1 179 ? -16.565 16.628 0.327 1.00 84.88 179 GLU A N 1
ATOM 1449 C CA . GLU A 1 179 ? -16.742 17.267 -0.980 1.00 84.88 179 GLU A CA 1
ATOM 1450 C C . GLU A 1 179 ? -16.521 16.240 -2.091 1.00 84.88 179 GLU A C 1
ATOM 1452 O O . GLU A 1 179 ? -17.366 16.076 -2.973 1.00 84.88 179 GLU A O 1
ATOM 1457 N N . ASN A 1 180 ? -15.432 15.475 -1.992 1.00 79.12 180 ASN A N 1
ATOM 1458 C CA . ASN A 1 180 ? -15.081 14.449 -2.973 1.00 79.12 180 ASN A CA 1
ATOM 1459 C C . ASN A 1 180 ? -15.675 13.066 -2.659 1.00 79.12 180 ASN A C 1
ATOM 1461 O O . ASN A 1 180 ? -15.544 12.142 -3.462 1.00 79.12 180 ASN A O 1
ATOM 1465 N N . ARG A 1 181 ? -16.352 12.921 -1.511 1.00 80.06 181 ARG A N 1
ATOM 1466 C CA . ARG A 1 181 ? -16.896 11.656 -0.980 1.00 80.06 181 ARG A CA 1
ATOM 1467 C C . ARG A 1 181 ? -15.831 10.566 -0.853 1.00 80.06 181 ARG A C 1
ATOM 1469 O O . ARG A 1 181 ? -16.070 9.405 -1.187 1.00 80.06 181 ARG A O 1
ATOM 1476 N N . ILE A 1 182 ? -14.653 10.949 -0.371 1.00 77.56 182 ILE A N 1
ATOM 1477 C CA . ILE A 1 182 ? -13.521 10.045 -0.171 1.00 77.56 182 ILE A CA 1
ATOM 1478 C C . ILE A 1 182 ? -13.345 9.805 1.325 1.00 77.56 182 ILE A C 1
ATOM 1480 O O . ILE A 1 182 ? -13.284 10.745 2.112 1.00 77.56 182 ILE A O 1
ATOM 1484 N N . CYS A 1 183 ? -13.237 8.535 1.710 1.00 78.75 183 CYS A N 1
ATOM 1485 C CA . CYS A 1 183 ? -12.836 8.134 3.051 1.00 78.75 183 CYS A CA 1
ATOM 1486 C C . CYS A 1 183 ? -11.478 7.433 2.967 1.00 78.75 183 CYS A C 1
ATOM 1488 O O . CYS A 1 183 ? -11.349 6.421 2.275 1.00 78.75 183 CYS A O 1
ATOM 1490 N N . SER A 1 184 ? -10.482 7.953 3.680 1.00 76.94 184 SER A N 1
ATOM 1491 C CA . SER A 1 184 ? -9.100 7.476 3.618 1.00 76.94 184 SER A CA 1
ATOM 1492 C C . SER A 1 184 ? -8.675 6.926 4.969 1.00 76.94 184 SER A C 1
ATOM 1494 O O . SER A 1 184 ? -8.561 7.676 5.931 1.00 76.94 184 SER A O 1
ATOM 1496 N N . VAL A 1 185 ? -8.417 5.621 5.052 1.00 76.00 185 VAL A N 1
ATOM 1497 C CA . VAL A 1 185 ? -7.800 5.012 6.240 1.00 76.00 185 VAL A CA 1
ATOM 1498 C C . VAL A 1 185 ? -6.347 5.475 6.324 1.00 76.00 185 VAL A C 1
ATOM 1500 O O . VAL A 1 185 ? -5.563 5.194 5.421 1.00 76.00 185 VAL A O 1
ATOM 1503 N N . THR A 1 186 ? -6.002 6.201 7.386 1.00 75.38 186 THR A N 1
ATOM 1504 C CA . THR A 1 186 ? -4.678 6.813 7.569 1.00 75.38 186 THR A CA 1
ATOM 1505 C C . THR A 1 186 ? -3.786 6.002 8.491 1.00 75.38 186 THR A C 1
ATOM 1507 O O . THR A 1 186 ? -2.576 5.966 8.288 1.00 75.38 186 THR A O 1
ATOM 1510 N N . ASP A 1 187 ? -4.363 5.320 9.481 1.00 68.81 187 ASP A N 1
ATOM 1511 C CA . ASP A 1 187 ? -3.593 4.491 10.400 1.00 68.81 187 ASP A CA 1
ATOM 1512 C C . ASP A 1 187 ? -4.441 3.375 11.011 1.00 68.81 187 ASP A C 1
ATOM 1514 O O . ASP A 1 187 ? -5.662 3.474 11.140 1.00 68.81 187 ASP A O 1
ATOM 1518 N N . VAL A 1 188 ? -3.778 2.305 11.421 1.00 79.44 188 VAL A N 1
ATOM 1519 C CA . VAL A 1 188 ? -4.382 1.197 12.154 1.00 79.44 188 VAL A CA 1
ATOM 1520 C C . VAL A 1 188 ? -3.494 0.909 13.350 1.00 79.44 188 VAL A C 1
ATOM 1522 O O . VAL A 1 188 ? -2.275 0.868 13.218 1.00 79.44 188 VAL A O 1
ATOM 1525 N N . PHE A 1 189 ? -4.071 0.716 14.529 1.00 81.25 189 PHE A N 1
ATOM 1526 C CA . PHE A 1 189 ? -3.285 0.539 15.745 1.00 81.25 189 PHE A CA 1
ATOM 1527 C C . PHE A 1 189 ? -4.005 -0.300 16.799 1.00 81.25 189 PHE A C 1
ATOM 1529 O O . PHE A 1 189 ? -5.211 -0.555 16.719 1.00 81.25 189 PHE A O 1
ATOM 1536 N N . SER A 1 190 ? -3.225 -0.763 17.775 1.00 85.25 190 SER A N 1
ATOM 1537 C CA . SER A 1 190 ? -3.717 -1.487 18.944 1.00 85.25 190 SER A CA 1
ATOM 1538 C C . SER A 1 190 ? -4.666 -0.603 19.754 1.00 85.25 190 SER A C 1
ATOM 1540 O O . SER A 1 190 ? -4.353 0.546 20.055 1.00 85.25 190 SER A O 1
ATOM 1542 N N . GLY A 1 191 ? -5.821 -1.145 20.131 1.00 88.62 191 GLY A N 1
ATOM 1543 C CA . GLY A 1 191 ? -6.719 -0.530 21.107 1.00 88.62 191 GLY A CA 1
ATOM 1544 C C . GLY A 1 191 ? -6.231 -0.679 22.547 1.00 88.62 191 GLY A C 1
ATOM 1545 O O . GLY A 1 191 ? -6.765 0.000 23.417 1.00 88.62 191 GLY A O 1
ATOM 1546 N N . TRP A 1 192 ? -5.230 -1.530 22.784 1.00 88.69 192 TRP A N 1
ATOM 1547 C CA . TRP A 1 192 ? -4.510 -1.606 24.049 1.00 88.69 192 TRP A CA 1
ATOM 1548 C C . TRP A 1 192 ? -3.437 -0.525 24.123 1.00 88.69 192 TRP A C 1
ATOM 1550 O O . TRP A 1 192 ? -2.657 -0.361 23.176 1.00 88.69 192 TRP A O 1
ATOM 1560 N N . ASN A 1 193 ? -3.353 0.157 25.260 1.00 88.44 193 ASN A N 1
ATOM 1561 C CA . ASN A 1 193 ? -2.260 1.075 25.557 1.00 88.44 193 ASN A CA 1
ATOM 1562 C C . ASN A 1 193 ? -0.991 0.330 26.029 1.00 88.44 193 ASN A C 1
ATOM 1564 O O . ASN A 1 193 ? -1.001 -0.878 26.272 1.00 88.44 193 ASN A O 1
ATOM 1568 N N . ALA A 1 194 ? 0.123 1.056 26.164 1.00 84.44 194 ALA A N 1
ATOM 1569 C CA . ALA A 1 194 ? 1.415 0.469 26.529 1.00 84.44 194 ALA A CA 1
ATOM 1570 C C . ALA A 1 194 ? 1.402 -0.241 27.897 1.00 84.44 194 ALA A C 1
ATOM 1572 O O . ALA A 1 194 ? 2.019 -1.295 28.034 1.00 84.44 194 ALA A O 1
ATOM 1573 N N . ALA A 1 195 ? 0.677 0.298 28.884 1.00 86.50 195 ALA A N 1
ATOM 1574 C CA . ALA A 1 195 ? 0.560 -0.314 30.205 1.00 86.50 195 ALA A CA 1
ATOM 1575 C C . ALA A 1 195 ? -0.268 -1.606 30.154 1.00 86.50 195 ALA A C 1
ATOM 1577 O O . ALA A 1 195 ? 0.093 -2.595 30.784 1.00 86.50 195 ALA A O 1
ATOM 1578 N N . GLU A 1 196 ? -1.336 -1.632 29.353 1.00 88.69 196 GLU A N 1
ATOM 1579 C CA . GLU A 1 196 ? -2.157 -2.826 29.144 1.00 88.69 196 GLU A CA 1
ATOM 1580 C C . GLU A 1 196 ? -1.410 -3.919 28.373 1.00 88.69 196 GLU A C 1
ATOM 1582 O O . GLU A 1 196 ? -1.679 -5.099 28.574 1.00 88.69 196 GLU A O 1
ATOM 1587 N N . LEU A 1 197 ? -0.462 -3.566 27.507 1.00 88.38 197 LEU A N 1
ATOM 1588 C CA . LEU A 1 197 ? 0.402 -4.537 26.831 1.00 88.38 197 LEU A CA 1
ATOM 1589 C C . LEU A 1 197 ? 1.575 -5.012 27.701 1.00 88.38 197 LEU A C 1
ATOM 1591 O O . LEU A 1 197 ? 2.343 -5.860 27.245 1.00 88.38 197 LEU A O 1
ATOM 1595 N N . GLY A 1 198 ? 1.710 -4.524 28.936 1.00 85.81 198 GLY A N 1
ATOM 1596 C CA . GLY A 1 198 ? 2.747 -4.942 29.876 1.00 85.81 198 GLY A CA 1
ATOM 1597 C C . GLY A 1 198 ? 2.721 -6.44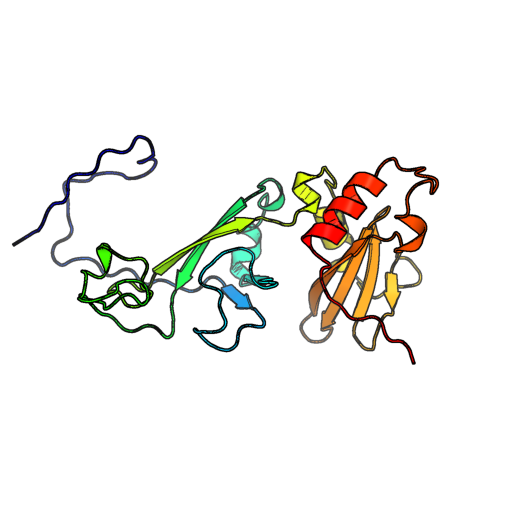1 30.194 1.00 85.81 198 GLY A C 1
ATOM 1598 O O . GLY A 1 198 ? 1.751 -7.159 29.922 1.00 85.81 198 GLY A O 1
ATOM 1599 N N . GLU A 1 199 ? 3.823 -6.947 30.744 1.00 82.12 199 GLU A N 1
ATOM 1600 C CA . GLU A 1 199 ? 3.863 -8.306 31.290 1.00 82.12 199 GLU A CA 1
ATOM 1601 C C . GLU A 1 199 ? 2.959 -8.407 32.527 1.00 82.12 199 GLU A C 1
ATOM 1603 O O . GLU A 1 199 ? 2.912 -7.500 33.354 1.00 82.12 199 GLU A O 1
ATOM 1608 N N . GLY A 1 200 ? 2.220 -9.512 32.647 1.00 81.69 200 GLY A N 1
ATOM 1609 C CA . GLY A 1 200 ? 1.320 -9.757 33.780 1.00 81.69 200 GLY A CA 1
ATOM 1610 C C . GLY A 1 200 ? -0.035 -9.039 33.721 1.00 81.69 200 GLY A C 1
ATOM 1611 O O . GLY A 1 200 ? -0.869 -9.275 34.590 1.00 81.69 200 GLY A O 1
ATOM 1612 N N . SER A 1 201 ? -0.296 -8.207 32.709 1.00 88.44 201 SER A N 1
ATOM 1613 C CA . SER A 1 201 ? -1.623 -7.621 32.487 1.00 88.44 201 SER A CA 1
ATOM 1614 C C . SER A 1 201 ? -2.632 -8.677 32.023 1.00 88.44 201 SER A C 1
ATOM 1616 O O . SER A 1 201 ? -2.298 -9.519 31.189 1.00 88.44 201 SER A O 1
ATOM 1618 N N . GLU A 1 202 ? -3.879 -8.592 32.499 1.00 89.38 202 GLU A N 1
ATOM 1619 C CA . GLU A 1 202 ? -4.964 -9.499 32.090 1.00 89.38 202 GLU A CA 1
ATOM 1620 C C . GLU A 1 202 ? -5.131 -9.516 30.569 1.00 89.38 202 GLU A C 1
ATOM 1622 O O . GLU A 1 202 ? -5.176 -8.454 29.955 1.00 89.38 202 GLU A O 1
ATOM 1627 N N . ASP A 1 203 ? -5.271 -10.687 29.949 1.00 89.69 203 ASP A N 1
ATOM 1628 C CA . ASP A 1 203 ? -5.502 -10.821 28.504 1.00 89.69 203 ASP A CA 1
ATOM 1629 C C . ASP A 1 203 ? -6.835 -11.539 28.223 1.00 89.69 203 ASP A C 1
ATOM 1631 O O . ASP A 1 203 ? -6.835 -12.712 27.856 1.00 89.69 203 ASP A O 1
ATOM 1635 N N . PRO A 1 204 ? -7.992 -10.867 28.409 1.00 89.19 204 PRO A N 1
ATOM 1636 C CA . PRO A 1 204 ? -9.305 -11.500 28.258 1.00 89.19 204 PRO A CA 1
ATOM 1637 C C . PRO A 1 204 ? -9.594 -12.016 26.845 1.00 89.19 204 PRO A C 1
ATOM 1639 O O . PRO A 1 204 ? -10.488 -12.837 26.664 1.00 89.19 204 PRO A O 1
ATOM 1642 N N . TRP A 1 205 ? -8.891 -11.485 25.841 1.00 86.00 205 TRP A N 1
ATOM 1643 C CA . TRP A 1 205 ? -9.116 -11.785 24.427 1.00 86.00 205 TRP A CA 1
ATOM 1644 C C . TRP A 1 205 ? -8.012 -12.656 23.820 1.00 86.00 205 TRP A C 1
ATOM 1646 O O . TRP A 1 205 ? -8.094 -12.964 22.631 1.00 86.00 205 TRP A O 1
ATOM 1656 N N . GLU A 1 206 ? -7.007 -13.031 24.621 1.00 89.06 206 GLU A N 1
ATOM 1657 C CA . GLU A 1 206 ? -5.833 -13.824 24.229 1.00 89.06 206 GLU A CA 1
ATOM 1658 C C . GLU A 1 206 ? -5.130 -13.288 22.968 1.00 89.06 206 GLU A C 1
ATOM 1660 O O . GLU A 1 206 ? -4.579 -14.036 22.158 1.00 89.06 206 GLU A O 1
ATOM 1665 N N . ASP A 1 207 ? -5.160 -11.966 22.778 1.00 88.19 207 ASP A N 1
ATOM 1666 C CA . ASP A 1 207 ? -4.657 -11.305 21.574 1.00 88.19 207 ASP A CA 1
ATOM 1667 C C . ASP A 1 207 ? -3.524 -10.313 21.850 1.00 88.19 207 ASP A C 1
ATOM 1669 O O . ASP A 1 207 ? -2.925 -9.784 20.907 1.00 88.19 207 ASP A O 1
ATOM 1673 N N . LYS A 1 208 ? -3.130 -10.101 23.116 1.00 91.25 208 LYS A N 1
ATOM 1674 C CA . LYS A 1 208 ? -2.049 -9.156 23.442 1.00 91.25 208 LYS A CA 1
ATOM 1675 C C . LYS A 1 208 ? -0.714 -9.564 22.841 1.00 91.25 208 LYS A C 1
ATOM 1677 O O . LYS A 1 208 ? 0.080 -8.692 22.499 1.00 91.25 208 LYS A O 1
ATOM 1682 N N . ALA A 1 209 ? -0.455 -10.858 22.654 1.00 88.94 209 ALA A N 1
ATOM 1683 C CA . ALA A 1 209 ? 0.740 -11.321 21.943 1.00 88.94 209 ALA A CA 1
ATOM 1684 C C . ALA A 1 209 ? 0.797 -10.775 20.503 1.00 88.94 209 ALA A C 1
ATOM 1686 O O . ALA A 1 209 ? 1.841 -10.287 20.063 1.00 88.94 209 ALA A O 1
ATOM 1687 N N . LEU A 1 210 ? -0.342 -10.781 19.806 1.00 84.25 210 LEU A N 1
ATOM 1688 C CA . LEU A 1 210 ? -0.481 -10.226 18.464 1.00 84.25 210 LEU A CA 1
ATOM 1689 C C . LEU A 1 210 ? -0.318 -8.697 18.466 1.00 84.25 210 LEU A C 1
ATOM 1691 O O . LEU A 1 210 ? 0.393 -8.156 17.619 1.00 84.25 210 LEU A O 1
ATOM 1695 N N . HIS A 1 211 ? -0.917 -7.996 19.429 1.00 85.81 211 HIS A N 1
ATOM 1696 C CA . HIS A 1 211 ? -0.761 -6.541 19.560 1.00 85.81 211 HIS A CA 1
ATOM 1697 C C . HIS A 1 211 ? 0.674 -6.128 19.902 1.00 85.81 211 HIS A C 1
ATOM 1699 O O . HIS A 1 211 ? 1.195 -5.187 19.312 1.00 85.81 211 HIS A O 1
ATOM 1705 N N . ARG A 1 212 ? 1.372 -6.865 20.775 1.00 88.00 212 ARG A N 1
ATOM 1706 C CA . ARG A 1 212 ? 2.805 -6.650 21.050 1.00 88.00 212 ARG A CA 1
ATOM 1707 C C . ARG A 1 212 ? 3.655 -6.865 19.799 1.00 88.00 212 ARG A C 1
ATOM 1709 O O . ARG A 1 212 ? 4.561 -6.076 19.536 1.00 88.00 212 ARG A O 1
ATOM 1716 N N . GLU A 1 213 ? 3.369 -7.913 19.021 1.00 82.56 213 GLU A N 1
ATOM 1717 C CA . GLU A 1 213 ? 4.027 -8.154 17.730 1.00 82.56 213 GLU A CA 1
ATOM 1718 C C . GLU A 1 213 ? 3.787 -6.999 16.760 1.00 82.56 213 GLU A C 1
ATOM 1720 O O . GLU A 1 213 ? 4.728 -6.535 16.116 1.00 82.56 213 GLU A O 1
ATOM 1725 N N . TYR A 1 214 ? 2.547 -6.512 16.690 1.00 77.50 214 TYR A N 1
ATOM 1726 C CA . TYR A 1 214 ? 2.185 -5.360 15.879 1.00 77.50 214 TYR A CA 1
ATOM 1727 C C . TYR A 1 214 ? 2.970 -4.116 16.288 1.00 77.50 214 TYR A C 1
ATOM 1729 O O . TYR A 1 214 ? 3.682 -3.549 15.463 1.00 7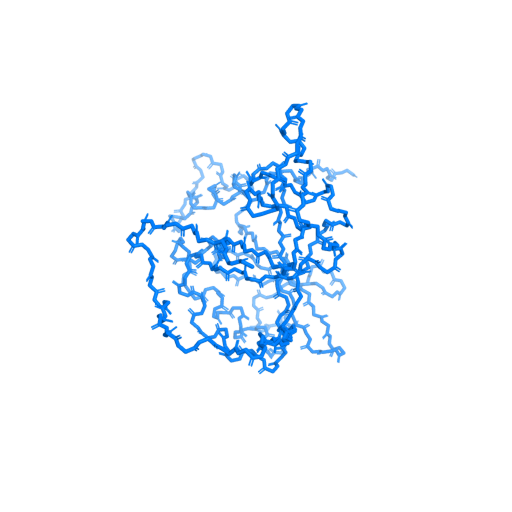7.50 214 TYR A O 1
ATOM 1737 N N . CYS A 1 215 ? 2.909 -3.722 17.561 1.00 80.94 215 CYS A N 1
ATOM 1738 C CA . CYS A 1 215 ? 3.587 -2.525 18.049 1.00 80.94 215 CYS A CA 1
ATOM 1739 C C . CYS A 1 215 ? 5.105 -2.608 17.820 1.00 80.94 215 CYS A C 1
ATOM 1741 O O . CYS A 1 215 ? 5.715 -1.697 17.264 1.00 80.94 215 CYS A O 1
ATOM 1743 N N . ARG A 1 216 ? 5.732 -3.753 18.113 1.00 78.31 216 ARG A N 1
ATOM 1744 C CA . ARG A 1 216 ? 7.165 -3.943 17.844 1.00 78.31 216 ARG A CA 1
ATOM 1745 C C . ARG A 1 216 ? 7.526 -3.809 16.361 1.00 78.31 216 ARG A C 1
ATOM 1747 O O . ARG A 1 216 ? 8.625 -3.359 16.055 1.00 78.31 216 ARG A O 1
ATOM 1754 N N . ARG A 1 217 ? 6.647 -4.227 15.444 1.00 68.38 217 ARG A N 1
ATOM 1755 C CA . ARG A 1 217 ? 6.896 -4.164 13.993 1.00 68.38 217 ARG A CA 1
ATOM 1756 C C . ARG A 1 217 ? 6.545 -2.824 13.356 1.00 68.38 217 ARG A C 1
ATOM 1758 O O . ARG A 1 217 ? 7.154 -2.485 12.346 1.00 68.38 217 ARG A O 1
ATOM 1765 N N . PHE A 1 218 ? 5.541 -2.125 13.879 1.00 65.44 218 PHE A N 1
ATOM 1766 C CA . PHE A 1 218 ? 4.877 -1.028 13.170 1.00 65.44 218 PHE A CA 1
ATOM 1767 C C . PHE A 1 218 ? 4.813 0.286 13.955 1.00 65.44 218 PHE A C 1
ATOM 1769 O O . PHE A 1 218 ? 4.455 1.293 13.353 1.00 65.44 218 PHE A O 1
ATOM 1776 N N . THR A 1 219 ? 5.159 0.317 15.249 1.00 64.81 219 THR A N 1
ATOM 1777 C CA . THR A 1 219 ? 5.089 1.535 16.088 1.00 64.81 219 THR A CA 1
ATOM 1778 C C . THR A 1 219 ? 6.444 1.971 16.658 1.00 64.81 219 THR A C 1
ATOM 1780 O O . THR A 1 219 ? 6.498 2.654 17.680 1.00 64.81 219 THR A O 1
ATOM 1783 N N . SER A 1 220 ? 7.564 1.600 16.031 1.00 39.03 220 SER A N 1
ATOM 1784 C CA . SER A 1 220 ? 8.878 2.136 16.406 1.00 39.03 220 SER A CA 1
ATOM 1785 C C . SER A 1 220 ? 8.989 3.625 16.035 1.00 39.03 220 SER A C 1
ATOM 1787 O O . SER A 1 220 ? 9.039 3.962 14.857 1.00 39.03 220 SER A O 1
ATOM 1789 N N . SER A 1 221 ? 9.057 4.457 17.083 1.00 40.75 221 SER A N 1
ATOM 1790 C CA . SER A 1 221 ? 9.258 5.917 17.154 1.00 40.75 221 SER A CA 1
ATOM 1791 C C . SER A 1 221 ? 8.115 6.835 16.694 1.00 40.75 221 SER A C 1
ATOM 1793 O O . SER A 1 221 ? 8.211 7.510 15.674 1.00 40.75 221 SER A O 1
ATOM 1795 N N . THR A 1 222 ? 7.111 7.004 17.550 1.00 33.09 222 THR A N 1
ATOM 1796 C CA . THR A 1 222 ? 6.523 8.335 17.785 1.00 33.09 222 THR A CA 1
ATOM 1797 C C . THR A 1 222 ? 6.879 8.710 19.210 1.00 33.09 222 THR A C 1
ATOM 1799 O O . THR A 1 222 ? 6.490 8.009 20.140 1.00 33.09 222 THR A O 1
ATOM 1802 N N . GLY A 1 223 ? 7.711 9.741 19.357 1.00 29.39 223 GLY A N 1
ATOM 1803 C CA . GLY A 1 223 ? 8.130 10.247 20.652 1.00 29.39 223 GLY A CA 1
ATOM 1804 C C . GLY A 1 223 ? 6.921 10.619 21.499 1.00 29.39 223 GLY A C 1
ATOM 1805 O O . GLY A 1 223 ? 6.095 11.437 21.097 1.00 29.39 223 GLY A O 1
ATOM 1806 N N . ASP A 1 224 ? 6.858 10.014 22.677 1.00 29.27 224 ASP A N 1
ATOM 1807 C CA . ASP A 1 224 ? 6.316 10.669 23.853 1.00 29.27 224 ASP A CA 1
ATOM 1808 C C . ASP A 1 224 ? 7.008 12.027 24.015 1.00 29.27 224 ASP A C 1
ATOM 1810 O O . ASP A 1 224 ? 8.211 12.072 24.260 1.00 29.27 224 ASP A O 1
ATOM 1814 N N . THR A 1 225 ? 6.238 13.108 23.917 1.00 25.31 225 THR A N 1
ATOM 1815 C CA . THR A 1 225 ? 6.108 14.042 25.042 1.00 25.31 225 THR A CA 1
ATOM 1816 C C . THR A 1 225 ? 4.839 14.872 24.887 1.00 25.31 225 THR A C 1
ATOM 1818 O O . THR A 1 225 ? 4.746 15.784 24.069 1.00 25.31 225 THR A O 1
ATOM 1821 N N . LYS A 1 226 ? 3.848 14.550 25.723 1.00 25.36 226 LYS A N 1
ATOM 1822 C CA . LYS A 1 226 ? 3.052 15.584 26.379 1.00 25.36 226 LYS A CA 1
ATOM 1823 C C . LYS A 1 226 ? 3.957 16.235 27.426 1.00 25.36 226 LYS A C 1
ATOM 1825 O O . LYS A 1 226 ? 4.217 15.605 28.446 1.00 25.36 226 LYS A O 1
ATOM 1830 N N . GLU A 1 227 ? 4.395 17.456 27.157 1.00 26.12 227 GLU A N 1
ATOM 1831 C CA . GLU A 1 227 ? 4.472 18.551 28.135 1.00 26.12 227 GLU A CA 1
ATOM 1832 C C . GLU A 1 227 ? 3.926 19.815 27.468 1.00 26.12 227 GLU A C 1
ATOM 1834 O O . GLU A 1 227 ? 4.262 20.041 26.282 1.00 26.12 227 GLU A O 1
#

Foldseek 3Di:
DDDDDDDDDPPPPPDDDDPDADVVHDDDDDDDQWDKDFPQPDPVSPDPDPPPDQTDIDTGGDPVCVVVCPPVLVDQKDKDKDAPPPAAADQKADDPPPPDDIDGPVVDQDCHHPGSIDMDIDGDDPCSVVVVPCPVVVCCVCLQPPVPPVPPFQWDDPDPQWIWHDDPQKIWIWGADPVVRDIGTDDIAGNDDPVCLDPPHDDPPPCSVVRVVCCVRNVPDDDDDDD

Secondary structure (DSSP, 8-state):
---------TT--S----S---SSPPP------EEEEES--STTTS-SSTTSS---EEEEE-GGGGGGGTTGGG-SEEEEEEE-TT----SEE--TT-SS--EEGGGS--S-SSS-EEEEEEE--HHHHTT-TTHHHHHHHHHSS-TT-TTTSSEEE-SSSEEEEEETTEEEEEEEETTTTEEEEEEEEESS-TTTTSTT---TTS-HHHHHHHHHHH---------